Protein AF-A0A5C1AH48-F1 (afdb_monomer)

Foldseek 3Di:
DQDLKDKDALQAPCLVVLLVLQCVLQVCLVDDDPLVPFWDQDDDPPFFGWIKGQSVSRHPPVSQVSVQCSVQVCCCVQAVWHDPDRWMKIWAFAQGKGDWDFQQPFAFKKKKFWSACQVPAQKDWFFKWWFNPDPCVVDCLVVDDDDDVSGTDTHGNHHGMMMMGTRGTTIMTTGIHGGPRRSRTTIITMGYIHQPDKDKDDFDDPVQAVVLVVVLVVVLVVLLVVCLVFKFGKWKWKFKAFLQQATPDIDTSDDPIDTPDPPVVSSVVSVVVSSVSVNRGGTHGGPGIMMIMHMDGRDD

Mean predicted aligned error: 4.6 Å

Radius of gyration: 21.86 Å; Cα contacts (8 Å, |Δi|>4): 625; chains: 1; bounding box: 62×29×62 Å

Sequence (300 aa):
MNHHYVIAENFFDGAEEMRSAFEEHFNTPHKHTPNHQIWNYWYVPGAYTYMRTNPTKLMPQALVERFMQRLNGWAMGALGLTTNLIPWMSLYVNGCGQTLHNDAAAGQMGFVYSITRWDDRPFLGGETILFHPANYWQTERMKQSGAGTNFYDLVPSKFNQLVLFDDRVIHGVQTIQGTMNPLHGRVVIHGHLKAESLALGGPLTAEAAMPVLRQTMEKVAALTHESVAYVNGFMTVRLTIGPDGRVTLVQPLCDRLLALTPDVPRVETYRRSVLNMLGETVFPAADGESQLTLPVVVVG

Solvent-accessible surface area (backbone atoms only — not comparable to full-atom values): 16003 Å² total; per-residue (Å²): 130,97,59,74,50,50,79,39,71,75,63,52,91,60,40,63,60,55,36,48,37,55,42,60,69,59,72,50,78,87,62,88,53,98,65,69,82,58,68,42,81,45,72,41,93,92,44,39,31,37,33,36,31,57,48,67,76,64,35,61,56,71,59,55,50,52,49,51,50,51,51,32,54,48,32,39,73,57,34,38,25,37,61,90,71,85,46,42,27,38,42,32,32,49,73,15,31,29,46,83,43,62,44,59,87,73,36,53,29,33,36,43,33,19,58,10,65,47,92,78,42,74,50,48,63,52,25,39,35,39,41,59,86,64,63,59,94,77,40,77,64,72,80,47,95,76,64,71,70,76,56,26,50,74,43,73,50,39,55,29,24,35,39,35,32,44,14,67,41,45,28,32,26,38,55,20,44,69,38,82,51,70,89,63,23,50,33,35,41,33,47,49,28,30,67,78,50,73,47,75,43,61,63,52,49,67,84,63,42,48,64,55,48,50,59,49,47,52,54,47,46,52,56,42,68,77,35,35,88,41,31,37,41,34,35,15,37,36,36,35,27,39,36,77,10,40,40,76,43,72,42,78,49,30,81,52,71,38,56,73,48,93,63,56,72,55,44,56,49,52,51,51,52,49,51,48,54,58,41,70,40,65,44,66,63,29,96,34,61,23,38,41,31,39,56,49,76,36,78,112

pLDDT: mean 93.14, std 8.01, range [36.84, 98.81]

Nearest PDB structures (foldseek):
  6e0t-assembly1_X  TM=6.393E-01  e=3.369E-06  Schizosaccharomyces pombe 972h-
  6mp9-assembly1_A  TM=5.456E-01  e=4.337E-01  Streptomyces vinaceus
  6alp-assembly1_A  TM=5.092E-01  e=2.837E-01  Streptomyces vinaceus
  6y0n-assembly1_A  TM=5.507E-01  e=8.451E-01  Streptomyces vinaceus
  6aln-assembly1_A-2  TM=4.026E-01  e=7.486E-01  Streptomyces vinaceus

Secondary structure (DSSP, 8-state):
---SEEEESS--TTHHHHHHHHHHHHH-TTS--TTTT--EEEEETTTEEEEEE-GGGTS-HHHHHHHHHHHHHHHHHHHS-B--SPPEEEEE-TT-EEEEE--TTT-SEEEEEE----TT-S-B--PEEEE--S-GGGSGGGGS---GGGTEEEE---TTEEEEEETTS-EEEPPPBS---GGGSEEEEEEEEBTT--EEESSS-HHHHHHHHHHHHHHHHHHHHHHTTTEEEEEEEEEEE-TTSBEEEEEEEEE--EESSS-HHHHHHHHHHHHHHHHT-BPPP-SS-EEEEEEEEE--

Organism: NCBI:txid2598579

Structure (mmCIF, N/CA/C/O backbone):
data_AF-A0A5C1AH48-F1
#
_entry.id   AF-A0A5C1AH48-F1
#
loop_
_atom_site.group_PDB
_atom_site.id
_atom_site.type_symbol
_atom_site.label_atom_id
_atom_site.label_alt_id
_atom_site.label_comp_id
_atom_site.label_asym_id
_atom_site.label_entity_id
_atom_site.label_seq_id
_atom_site.pdbx_PDB_ins_code
_atom_site.Cartn_x
_atom_site.Cartn_y
_atom_site.Cartn_z
_atom_site.occupancy
_atom_site.B_iso_or_equiv
_atom_site.auth_seq_id
_atom_site.auth_comp_id
_atom_site.auth_asym_id
_atom_site.auth_atom_id
_atom_site.pdbx_PDB_model_num
ATOM 1 N N . MET A 1 1 ? 1.166 -10.461 12.601 1.00 36.84 1 MET A N 1
ATOM 2 C CA . MET A 1 1 ? 1.920 -10.470 11.327 1.00 36.84 1 MET A CA 1
ATOM 3 C C . MET A 1 1 ? 3.085 -9.505 11.473 1.00 36.84 1 MET A C 1
ATOM 5 O O . MET A 1 1 ? 2.841 -8.325 11.663 1.00 36.84 1 MET A O 1
ATOM 9 N N . ASN A 1 2 ? 4.326 -10.001 11.458 1.00 46.84 2 ASN A N 1
ATOM 10 C CA . ASN A 1 2 ? 5.540 -9.218 11.759 1.00 46.84 2 ASN A CA 1
ATOM 11 C C . ASN A 1 2 ? 6.077 -8.385 10.579 1.00 46.84 2 ASN A C 1
ATOM 13 O O . ASN A 1 2 ? 7.201 -7.894 10.631 1.00 46.84 2 ASN A O 1
ATOM 17 N N . HIS A 1 3 ? 5.295 -8.219 9.512 1.00 59.09 3 HIS A N 1
ATOM 18 C CA . HIS A 1 3 ? 5.754 -7.552 8.300 1.00 59.09 3 HIS A CA 1
ATOM 19 C C . HIS A 1 3 ? 5.076 -6.183 8.168 1.00 59.09 3 HIS A C 1
ATOM 21 O O . HIS A 1 3 ? 3.852 -6.029 8.216 1.00 59.09 3 HIS A O 1
ATOM 27 N N . HIS A 1 4 ? 5.912 -5.159 8.037 1.00 78.81 4 HIS A N 1
ATOM 28 C CA . HIS A 1 4 ? 5.553 -3.756 7.827 1.00 78.81 4 HIS A CA 1
ATOM 29 C C . HIS A 1 4 ? 5.013 -3.499 6.404 1.00 78.81 4 HIS A C 1
ATOM 31 O O . HIS A 1 4 ? 4.663 -2.374 6.058 1.00 78.81 4 HIS A O 1
ATOM 37 N N . TYR A 1 5 ? 4.881 -4.567 5.613 1.00 91.81 5 TYR A N 1
ATOM 38 C CA . TYR A 1 5 ? 4.287 -4.593 4.288 1.00 91.81 5 TYR A CA 1
ATOM 39 C C . TYR A 1 5 ? 3.464 -5.864 4.055 1.00 91.81 5 TYR A C 1
ATOM 41 O O . TYR A 1 5 ? 3.525 -6.823 4.826 1.00 91.81 5 TYR A O 1
ATOM 49 N N . VAL A 1 6 ? 2.683 -5.844 2.981 1.00 93.88 6 VAL A N 1
ATOM 50 C CA . VAL A 1 6 ? 1.849 -6.932 2.471 1.00 93.88 6 VAL A CA 1
ATOM 51 C C . VAL A 1 6 ? 2.210 -7.155 1.008 1.00 93.88 6 VAL A C 1
ATOM 53 O O . VAL A 1 6 ? 2.438 -6.193 0.276 1.00 93.88 6 VAL A O 1
ATOM 56 N N . ILE A 1 7 ? 2.252 -8.417 0.585 1.00 96.12 7 ILE A N 1
ATOM 57 C CA . ILE A 1 7 ? 2.467 -8.806 -0.809 1.00 96.12 7 ILE A CA 1
ATOM 58 C C . ILE A 1 7 ? 1.247 -9.590 -1.285 1.00 96.12 7 ILE A C 1
ATOM 60 O O . ILE A 1 7 ? 0.811 -10.523 -0.612 1.00 96.12 7 ILE A O 1
ATOM 64 N N . ALA A 1 8 ? 0.731 -9.233 -2.457 1.00 97.12 8 ALA A N 1
ATOM 65 C CA . ALA A 1 8 ? -0.234 -10.029 -3.200 1.00 97.12 8 ALA A CA 1
ATOM 66 C C . ALA A 1 8 ? 0.344 -10.346 -4.584 1.00 97.12 8 ALA A C 1
ATOM 68 O O . ALA A 1 8 ? 0.585 -9.452 -5.394 1.00 97.12 8 ALA A O 1
ATOM 69 N N . GLU A 1 9 ? 0.600 -11.625 -4.837 1.00 97.62 9 GLU A N 1
ATOM 70 C CA . GLU A 1 9 ? 1.042 -12.123 -6.141 1.00 97.62 9 GLU A CA 1
ATOM 71 C C . GLU A 1 9 ? -0.166 -12.385 -7.048 1.00 97.62 9 GLU A C 1
ATOM 73 O O . GLU A 1 9 ? -1.284 -12.571 -6.561 1.00 97.62 9 GLU A O 1
ATOM 78 N N . ASN A 1 10 ? 0.055 -12.409 -8.366 1.00 98.00 10 ASN A N 1
ATOM 79 C CA . ASN A 1 10 ? -0.993 -12.623 -9.371 1.00 98.00 10 ASN A CA 1
ATOM 80 C C . ASN A 1 10 ? -2.217 -11.713 -9.153 1.00 98.00 10 ASN A C 1
ATOM 82 O O . ASN A 1 10 ? -3.368 -12.149 -9.188 1.00 98.00 10 ASN A O 1
ATOM 86 N N . PHE A 1 11 ? -1.950 -10.444 -8.846 1.00 98.69 11 PHE A N 1
ATOM 87 C CA . PHE A 1 11 ? -2.927 -9.552 -8.235 1.00 98.69 11 PHE A CA 1
ATOM 88 C C . PHE A 1 11 ? -4.098 -9.179 -9.159 1.00 98.69 11 PHE A C 1
ATOM 90 O O . PHE A 1 11 ? -5.251 -9.107 -8.707 1.00 98.69 11 PHE A O 1
ATOM 97 N N . PHE A 1 12 ? -3.800 -8.925 -10.434 1.00 98.75 12 PHE A N 1
ATOM 98 C CA . PHE A 1 12 ? -4.737 -8.414 -11.429 1.00 98.75 12 PHE A CA 1
ATOM 99 C C . PHE A 1 12 ? -4.744 -9.301 -12.677 1.00 98.75 12 PHE A C 1
ATOM 101 O O . PHE A 1 12 ? -3.695 -9.695 -13.181 1.00 98.75 12 PHE A O 1
ATOM 108 N N . ASP A 1 13 ? -5.933 -9.621 -13.177 1.00 98.44 13 ASP A N 1
ATOM 109 C CA . ASP A 1 13 ? -6.124 -10.483 -14.347 1.00 98.44 13 ASP A CA 1
ATOM 110 C C . ASP A 1 13 ? -5.709 -9.794 -15.660 1.00 98.44 13 ASP A C 1
ATOM 112 O O . ASP A 1 13 ? -5.187 -10.445 -16.559 1.00 98.44 13 ASP A O 1
ATOM 116 N N . GLY A 1 14 ? -5.841 -8.467 -15.742 1.00 98.50 14 GLY A N 1
ATOM 117 C CA . GLY A 1 14 ? -5.413 -7.647 -16.881 1.00 98.50 14 GLY A CA 1
ATOM 118 C C . GLY A 1 14 ? -3.927 -7.257 -16.891 1.00 98.50 14 GLY A C 1
ATOM 119 O O . GLY A 1 14 ? -3.553 -6.321 -17.597 1.00 98.50 14 GLY A O 1
ATOM 120 N N . ALA A 1 15 ? -3.064 -7.918 -16.110 1.00 98.69 15 ALA A N 1
ATOM 121 C CA . ALA A 1 15 ? -1.635 -7.583 -16.021 1.00 98.69 15 ALA A CA 1
ATOM 122 C C . ALA A 1 15 ? -0.908 -7.661 -17.376 1.00 98.69 15 ALA A C 1
ATOM 124 O O . ALA A 1 15 ? -0.089 -6.801 -17.705 1.00 98.69 15 ALA A O 1
ATOM 125 N N . GLU A 1 16 ? -1.234 -8.675 -18.180 1.00 98.69 16 GLU A N 1
ATOM 126 C CA . GLU A 1 16 ? -0.675 -8.862 -19.524 1.00 98.69 16 GLU A CA 1
ATOM 127 C C . GLU A 1 16 ? -1.168 -7.799 -20.510 1.00 98.69 16 GLU A C 1
ATOM 129 O O . GLU A 1 16 ? -0.387 -7.291 -21.315 1.00 98.69 16 GLU A O 1
ATOM 134 N N . GLU A 1 17 ? -2.437 -7.392 -20.412 1.00 98.62 17 GLU A N 1
ATOM 135 C CA . GLU A 1 17 ? -2.992 -6.294 -21.213 1.00 98.62 17 GLU A CA 1
ATOM 136 C C . GLU A 1 17 ? -2.257 -4.977 -20.900 1.00 98.62 17 GLU A C 1
ATOM 138 O O . GLU A 1 17 ? -1.866 -4.242 -21.808 1.00 98.62 17 GLU A O 1
ATOM 143 N N . MET A 1 18 ? -1.994 -4.706 -19.614 1.00 98.56 18 MET A N 1
ATOM 144 C CA . MET A 1 18 ? -1.243 -3.522 -19.181 1.00 98.56 18 MET A CA 1
ATOM 145 C C . MET A 1 18 ? 0.193 -3.542 -19.697 1.00 98.56 18 MET A C 1
ATOM 147 O O . MET A 1 18 ? 0.707 -2.524 -20.169 1.00 98.56 18 MET A O 1
ATOM 151 N N . ARG A 1 19 ? 0.846 -4.704 -19.619 1.00 98.25 19 ARG A N 1
ATOM 152 C CA . ARG A 1 19 ? 2.200 -4.880 -20.135 1.00 98.25 19 ARG A CA 1
ATOM 153 C C . ARG A 1 19 ? 2.260 -4.693 -21.646 1.00 98.25 19 ARG A C 1
ATOM 155 O O . ARG A 1 19 ? 3.142 -3.986 -22.119 1.00 98.25 19 ARG A O 1
ATOM 162 N N . SER A 1 20 ? 1.303 -5.256 -22.374 1.00 98.00 20 SER A N 1
ATOM 163 C CA . SER A 1 20 ? 1.219 -5.142 -23.831 1.00 98.00 20 SER A CA 1
ATOM 164 C C . SER A 1 20 ? 1.037 -3.688 -24.273 1.00 98.00 20 SER A C 1
ATOM 166 O O . SER A 1 20 ? 1.752 -3.232 -25.159 1.00 98.00 20 SER A O 1
ATOM 168 N N . ALA A 1 21 ? 0.166 -2.922 -23.603 1.00 96.56 21 ALA A N 1
ATOM 169 C CA . ALA A 1 21 ? -0.010 -1.493 -23.881 1.00 96.56 21 ALA A CA 1
ATOM 170 C C . ALA A 1 21 ? 1.278 -0.682 -23.636 1.00 96.56 21 ALA A C 1
ATOM 172 O O . ALA A 1 21 ? 1.611 0.229 -24.396 1.00 96.56 21 ALA A O 1
ATOM 173 N N . PHE A 1 22 ? 2.038 -1.030 -22.590 1.00 96.69 22 PHE A N 1
ATOM 174 C CA . PHE A 1 22 ? 3.355 -0.440 -22.348 1.00 96.69 22 PHE A CA 1
ATOM 175 C C . PHE A 1 22 ? 4.359 -0.789 -23.455 1.00 96.69 22 PHE A C 1
ATOM 177 O O . PHE A 1 22 ? 5.075 0.091 -23.933 1.00 96.69 22 PHE A O 1
ATOM 184 N N . GLU A 1 23 ? 4.421 -2.053 -23.871 1.00 96.50 23 GLU A N 1
ATOM 185 C CA . GLU A 1 23 ? 5.352 -2.507 -24.906 1.00 96.50 23 GLU A CA 1
ATOM 186 C C . GLU A 1 23 ? 5.030 -1.891 -26.268 1.00 96.50 23 GLU A C 1
ATOM 188 O O . GLU A 1 23 ? 5.941 -1.400 -26.932 1.00 96.50 23 GLU A O 1
ATOM 193 N N . GLU A 1 24 ? 3.754 -1.824 -26.654 1.00 94.06 24 GLU A N 1
ATOM 194 C CA . GLU A 1 24 ? 3.302 -1.211 -27.908 1.00 94.06 24 GLU A CA 1
ATOM 195 C C . GLU A 1 24 ? 3.798 0.234 -28.051 1.00 94.06 24 GLU A C 1
ATOM 197 O O . GLU A 1 24 ? 4.291 0.622 -29.113 1.00 94.06 24 GLU A O 1
ATOM 202 N N . HIS A 1 25 ? 3.757 1.011 -26.965 1.00 92.75 25 HIS A N 1
ATOM 203 C CA . HIS A 1 25 ? 4.237 2.391 -26.954 1.00 92.75 25 HIS A CA 1
ATOM 204 C C . HIS A 1 25 ? 5.734 2.517 -27.277 1.00 92.75 25 HIS A C 1
ATOM 206 O O . HIS A 1 25 ? 6.141 3.475 -27.933 1.00 92.75 25 HIS A O 1
ATOM 212 N N . PHE A 1 26 ? 6.554 1.556 -26.844 1.00 92.50 26 PHE A N 1
ATOM 213 C CA . PHE A 1 26 ? 8.007 1.583 -27.030 1.00 92.50 26 PHE A CA 1
ATOM 214 C C . PHE A 1 26 ? 8.510 0.709 -28.190 1.00 92.50 26 PHE A C 1
ATOM 216 O O . PHE A 1 26 ? 9.686 0.801 -28.537 1.00 92.50 26 PHE A O 1
ATOM 223 N N . ASN A 1 27 ? 7.656 -0.107 -28.820 1.00 90.56 27 ASN A N 1
ATOM 224 C CA . ASN A 1 27 ? 8.066 -1.069 -29.851 1.00 90.56 27 ASN A CA 1
ATOM 225 C C . ASN A 1 27 ? 8.490 -0.402 -31.176 1.00 90.56 27 ASN A C 1
ATOM 227 O O . ASN A 1 27 ? 9.276 -0.953 -31.943 1.00 90.56 27 ASN A O 1
ATOM 231 N N . THR A 1 28 ? 8.001 0.811 -31.454 1.00 86.25 28 THR A N 1
ATOM 232 C CA . THR A 1 28 ? 8.362 1.576 -32.660 1.00 86.25 28 THR A CA 1
ATOM 233 C C . THR A 1 28 ? 8.892 2.969 -32.304 1.00 86.25 28 THR A C 1
ATOM 235 O O . THR A 1 28 ? 8.234 3.965 -32.609 1.00 86.25 28 THR A O 1
ATOM 238 N N . PRO A 1 29 ? 10.086 3.082 -31.690 1.00 84.19 29 PRO A N 1
ATOM 239 C CA . PRO A 1 29 ? 10.569 4.339 -31.105 1.00 84.19 29 PRO A CA 1
ATOM 240 C C . PRO A 1 29 ? 10.864 5.442 -32.138 1.00 84.19 29 PRO A C 1
ATOM 242 O O . PRO A 1 29 ? 10.983 6.608 -31.786 1.00 84.19 29 PRO A O 1
ATOM 245 N N . HIS A 1 30 ? 10.973 5.103 -33.425 1.00 85.19 30 HIS A N 1
ATOM 246 C CA . HIS A 1 30 ? 11.163 6.070 -34.513 1.00 85.19 30 HIS A CA 1
ATOM 247 C C . HIS A 1 30 ? 9.839 6.635 -35.061 1.00 85.19 30 HIS A C 1
ATOM 249 O O . HIS A 1 30 ? 9.849 7.584 -35.845 1.00 85.19 30 HIS A O 1
ATOM 255 N N . LYS A 1 31 ? 8.688 6.054 -34.692 1.00 83.12 31 LYS A N 1
ATOM 256 C CA . LYS A 1 31 ? 7.376 6.455 -35.204 1.00 83.12 31 LYS A CA 1
ATOM 257 C C . LYS A 1 31 ? 6.759 7.507 -34.289 1.00 83.12 31 LYS A C 1
ATOM 259 O O . LYS A 1 31 ? 6.354 7.220 -33.168 1.00 83.12 31 LYS A O 1
ATOM 264 N N . HIS A 1 32 ? 6.632 8.732 -34.787 1.00 79.75 32 HIS A N 1
ATOM 265 C CA . HIS A 1 32 ? 5.943 9.789 -34.054 1.00 79.75 32 HIS A CA 1
ATOM 266 C C . HIS A 1 32 ? 4.426 9.582 -34.060 1.00 79.75 32 HIS A C 1
ATOM 268 O O . HIS A 1 32 ? 3.800 9.453 -35.111 1.00 79.75 32 HIS A O 1
ATOM 274 N N . THR A 1 33 ? 3.836 9.591 -32.868 1.00 82.31 33 THR A N 1
ATOM 275 C CA . THR A 1 33 ? 2.388 9.623 -32.640 1.00 82.31 33 THR A CA 1
ATOM 276 C C . THR A 1 33 ? 2.056 10.785 -31.696 1.00 82.31 33 THR A C 1
ATOM 278 O O . THR A 1 33 ? 2.949 11.247 -30.977 1.00 82.31 33 THR A O 1
ATOM 281 N N . PRO A 1 34 ? 0.796 11.259 -31.637 1.00 83.31 34 PRO A N 1
ATOM 282 C CA . PRO A 1 34 ? 0.396 12.303 -30.686 1.00 83.31 34 PRO A CA 1
ATOM 283 C C . PRO A 1 34 ? 0.716 11.965 -29.220 1.00 83.31 34 PRO A C 1
ATOM 285 O O . PRO A 1 34 ? 0.953 12.86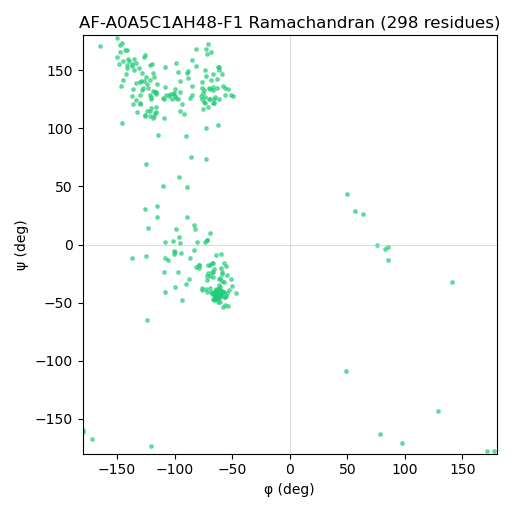2 -28.418 1.00 83.31 34 PRO A O 1
ATOM 288 N N . ASN A 1 35 ? 0.790 10.673 -28.883 1.00 83.19 35 ASN A N 1
ATOM 289 C CA . ASN A 1 35 ? 1.057 10.194 -27.529 1.00 83.19 35 ASN A CA 1
ATOM 290 C C . ASN A 1 35 ? 2.534 9.863 -27.278 1.00 83.19 35 ASN A C 1
ATOM 292 O O . ASN A 1 35 ? 2.856 9.352 -26.216 1.00 83.19 35 ASN A O 1
ATOM 296 N N . HIS A 1 36 ? 3.451 10.149 -28.206 1.00 83.69 36 HIS A N 1
ATOM 297 C CA . HIS A 1 36 ? 4.866 9.785 -28.056 1.00 83.69 36 HIS A CA 1
ATOM 298 C C . HIS A 1 36 ? 5.570 10.552 -26.910 1.00 83.69 36 HIS A C 1
ATOM 300 O O . HIS A 1 36 ? 6.545 10.073 -26.344 1.00 83.69 36 HIS A O 1
ATOM 306 N N . GLN A 1 37 ? 5.065 11.728 -26.518 1.00 88.44 37 GLN A N 1
ATOM 307 C CA . GLN A 1 37 ? 5.681 12.619 -25.519 1.00 88.44 37 GLN A CA 1
ATOM 308 C C . GLN A 1 37 ? 4.881 12.686 -24.206 1.00 88.44 37 GLN A C 1
ATOM 310 O O . GLN A 1 37 ? 4.553 13.760 -23.707 1.00 88.44 37 GLN A O 1
ATOM 315 N N . ILE A 1 38 ? 4.529 11.530 -23.643 1.00 93.44 38 ILE A N 1
ATOM 316 C CA . ILE A 1 38 ? 3.689 11.450 -22.430 1.00 93.44 38 ILE A CA 1
ATOM 317 C C . ILE A 1 38 ? 4.472 11.199 -21.137 1.00 93.44 38 ILE A C 1
ATOM 319 O O . ILE A 1 38 ? 3.875 11.236 -20.059 1.00 93.44 38 ILE A O 1
ATOM 323 N N . TRP A 1 39 ? 5.781 10.959 -21.219 1.00 95.69 39 TRP A N 1
ATOM 324 C CA . TRP A 1 39 ? 6.639 10.690 -20.067 1.00 95.69 39 TRP A CA 1
ATOM 325 C C . TRP A 1 39 ? 7.333 11.959 -19.576 1.00 95.69 39 TRP A C 1
ATOM 327 O O . TRP A 1 39 ? 7.944 12.696 -20.344 1.00 95.69 39 TRP A O 1
ATOM 337 N N . ASN A 1 40 ? 7.258 12.196 -18.271 1.00 95.69 40 ASN A N 1
ATOM 338 C CA . ASN A 1 40 ? 7.988 13.248 -17.582 1.00 95.69 40 ASN A CA 1
ATOM 339 C C . ASN A 1 40 ? 9.258 12.649 -16.966 1.00 95.69 40 ASN A C 1
ATOM 341 O O . ASN A 1 40 ? 9.166 11.683 -16.207 1.00 95.69 40 ASN A O 1
ATOM 345 N N . TYR A 1 41 ? 10.424 13.219 -17.276 1.00 96.75 41 TYR A N 1
ATOM 346 C CA . TYR A 1 41 ? 11.659 12.894 -16.569 1.00 96.75 41 TYR A CA 1
ATOM 347 C C . TYR A 1 41 ? 11.626 13.523 -15.173 1.00 96.75 41 TYR A C 1
ATOM 349 O O . TYR A 1 41 ? 11.852 14.722 -14.999 1.00 96.75 41 TYR A O 1
ATOM 357 N N . TRP A 1 42 ? 11.312 12.699 -14.178 1.00 96.44 42 TRP A N 1
ATOM 358 C CA . TRP A 1 42 ? 11.191 13.107 -12.793 1.00 96.44 42 TRP A CA 1
ATOM 359 C C . TRP A 1 42 ? 12.537 12.972 -12.093 1.00 96.44 42 TRP A C 1
ATOM 361 O O . TRP A 1 42 ? 12.913 11.908 -11.594 1.00 96.44 42 TRP A O 1
ATOM 371 N N . TYR A 1 43 ? 13.267 14.082 -12.085 1.00 96.75 43 TYR A N 1
ATOM 372 C CA . TYR A 1 43 ? 14.553 14.204 -11.424 1.00 96.75 43 TYR A CA 1
ATOM 373 C C . TYR A 1 43 ? 14.471 15.230 -10.303 1.00 96.75 43 TYR A C 1
ATOM 375 O O . TYR A 1 43 ? 14.294 16.425 -10.542 1.00 96.75 43 TYR A O 1
ATOM 383 N N . VAL A 1 44 ? 14.617 14.747 -9.074 1.00 95.94 44 VAL A N 1
ATOM 384 C CA . VAL A 1 44 ? 14.756 15.581 -7.883 1.00 95.94 44 VAL A CA 1
ATOM 385 C C . VAL A 1 44 ? 16.124 15.257 -7.287 1.00 95.94 44 VAL A C 1
ATOM 387 O O . VAL A 1 44 ? 16.298 14.142 -6.783 1.00 95.94 44 VAL A O 1
ATOM 390 N N . PRO A 1 45 ? 17.104 16.177 -7.373 1.00 94.44 45 PRO A N 1
ATOM 391 C CA . PRO A 1 45 ? 18.457 15.942 -6.881 1.00 94.44 45 PRO A CA 1
ATOM 392 C C . PRO A 1 45 ? 18.465 15.397 -5.450 1.00 94.44 45 PRO A C 1
ATOM 394 O O . PRO A 1 45 ? 17.839 15.967 -4.560 1.00 94.44 45 PRO A O 1
ATOM 397 N N . GLY A 1 46 ? 19.162 14.280 -5.237 1.00 91.31 46 GLY A N 1
ATOM 398 C CA . GLY A 1 46 ? 19.261 13.630 -3.926 1.00 91.31 46 GLY A CA 1
ATOM 399 C C . GLY A 1 46 ? 18.023 12.844 -3.475 1.00 91.31 46 GLY A C 1
ATOM 400 O O . GLY A 1 46 ? 18.081 12.241 -2.407 1.00 91.31 46 GLY A O 1
ATOM 401 N N . ALA A 1 47 ? 16.947 12.803 -4.269 1.00 93.19 47 ALA A N 1
ATOM 402 C CA . ALA A 1 47 ? 15.701 12.109 -3.932 1.00 93.19 47 ALA A CA 1
ATOM 403 C C . ALA A 1 47 ? 15.287 11.080 -4.996 1.00 93.19 47 ALA A C 1
ATOM 405 O O . ALA A 1 47 ? 15.274 9.875 -4.749 1.00 93.19 47 ALA A O 1
ATOM 406 N N . TYR A 1 48 ? 14.973 11.542 -6.206 1.00 94.81 48 TYR A N 1
ATOM 407 C CA . TYR A 1 48 ? 14.258 10.742 -7.201 1.00 94.81 48 TYR A CA 1
ATOM 408 C C . TYR A 1 48 ? 14.913 10.834 -8.571 1.00 94.81 48 TYR A C 1
ATOM 410 O O . TYR A 1 48 ? 15.309 11.913 -9.012 1.00 94.81 48 TYR A O 1
ATOM 418 N N . THR A 1 49 ? 14.992 9.714 -9.282 1.00 98.12 49 THR A N 1
ATOM 419 C CA . THR A 1 49 ? 15.354 9.698 -10.702 1.00 98.12 49 THR A CA 1
ATOM 420 C C . THR A 1 49 ? 14.589 8.585 -11.397 1.00 98.12 49 THR A C 1
ATOM 422 O O . THR A 1 49 ? 14.914 7.415 -11.217 1.00 98.12 49 THR A O 1
ATOM 425 N N . TYR A 1 50 ? 13.557 8.933 -12.162 1.00 97.94 50 TYR A N 1
ATOM 426 C CA . TYR A 1 50 ? 12.784 7.996 -12.986 1.00 97.94 50 TYR A CA 1
ATOM 427 C C . TYR A 1 50 ? 11.930 8.749 -14.013 1.00 97.94 50 TYR A C 1
ATOM 429 O O . TYR A 1 50 ? 11.816 9.971 -13.975 1.00 97.94 50 TYR A O 1
ATOM 437 N N . MET A 1 51 ? 11.315 8.028 -14.945 1.00 98.06 51 MET A N 1
ATOM 438 C CA . MET A 1 51 ? 10.293 8.580 -15.835 1.00 98.06 51 MET A CA 1
ATOM 439 C C . MET A 1 51 ? 8.912 8.294 -15.261 1.00 98.06 51 MET A C 1
ATOM 441 O O . MET A 1 51 ? 8.683 7.190 -14.775 1.00 98.06 51 MET A O 1
ATOM 445 N N . ARG A 1 52 ? 7.976 9.242 -15.346 1.00 96.81 52 ARG A N 1
ATOM 446 C CA . ARG A 1 52 ? 6.596 9.035 -14.884 1.00 96.81 52 ARG A CA 1
ATOM 447 C C . ARG A 1 52 ? 5.542 9.542 -15.852 1.00 96.81 52 ARG A C 1
ATOM 449 O O . ARG A 1 52 ? 5.754 10.533 -16.549 1.00 96.81 52 ARG A O 1
ATOM 456 N N . THR A 1 53 ? 4.383 8.900 -15.852 1.00 97.50 53 THR A N 1
ATOM 457 C CA . THR A 1 53 ? 3.209 9.325 -16.617 1.00 97.50 53 THR A CA 1
ATOM 458 C C . THR A 1 53 ? 1.911 8.967 -15.895 1.00 97.50 53 THR A C 1
ATOM 460 O O . THR A 1 53 ? 1.905 8.185 -14.944 1.00 97.50 53 THR A O 1
ATOM 463 N N . ASN A 1 54 ? 0.801 9.551 -16.342 1.00 96.44 54 ASN A N 1
ATOM 464 C CA . ASN A 1 54 ? -0.522 9.087 -15.940 1.00 96.44 54 ASN A CA 1
ATOM 465 C C . ASN A 1 54 ? -0.825 7.796 -16.734 1.00 96.44 54 ASN A C 1
ATOM 467 O O . ASN A 1 54 ? -0.778 7.858 -17.966 1.00 96.44 54 ASN A O 1
ATOM 471 N N . PRO A 1 55 ? -1.159 6.665 -16.079 1.00 96.62 55 PRO A N 1
ATOM 472 C CA . PRO A 1 55 ? -1.439 5.396 -16.755 1.00 96.62 55 PRO A CA 1
ATOM 473 C C . PRO A 1 55 ? -2.452 5.518 -17.901 1.00 96.62 55 PRO A C 1
ATOM 475 O O . PRO A 1 55 ? -2.283 4.883 -18.934 1.00 96.62 55 PRO A O 1
ATOM 478 N N . THR A 1 56 ? -3.459 6.389 -17.771 1.00 95.94 56 THR A N 1
ATOM 479 C CA . THR A 1 56 ? -4.510 6.597 -18.791 1.00 95.94 56 THR A CA 1
ATOM 480 C C . THR A 1 56 ? -4.011 7.234 -20.092 1.00 95.94 56 THR A C 1
ATOM 482 O O . THR A 1 56 ? -4.702 7.179 -21.103 1.00 95.94 56 THR A O 1
ATOM 485 N N . LYS A 1 57 ? -2.811 7.830 -20.101 1.00 94.69 57 LYS A N 1
ATOM 486 C CA . LYS A 1 57 ? -2.179 8.331 -21.334 1.00 94.69 57 LYS A CA 1
ATOM 487 C C . LYS A 1 57 ? -1.537 7.217 -22.161 1.00 94.69 57 LYS A C 1
ATOM 489 O O . LYS A 1 57 ? -1.264 7.424 -23.340 1.00 94.69 57 LYS A O 1
ATOM 494 N N . LEU A 1 58 ? -1.255 6.079 -21.528 1.00 93.56 58 LEU A N 1
ATOM 495 C CA . LEU A 1 58 ? -0.560 4.937 -22.116 1.00 93.56 58 LEU A CA 1
ATOM 496 C C . LEU A 1 58 ? -1.506 3.753 -22.347 1.00 93.56 58 LEU A C 1
ATOM 498 O O . LEU A 1 58 ? -1.416 3.077 -23.363 1.00 93.56 58 LEU A O 1
ATOM 502 N N . MET A 1 59 ? -2.402 3.502 -21.395 1.00 95.00 59 MET A N 1
ATOM 503 C CA . MET A 1 59 ? -3.291 2.346 -21.361 1.00 95.00 59 MET A CA 1
ATOM 504 C C . MET A 1 59 ? -4.736 2.755 -21.656 1.00 95.00 59 MET A C 1
ATOM 506 O O . MET A 1 59 ? -5.136 3.871 -21.309 1.00 95.00 59 MET A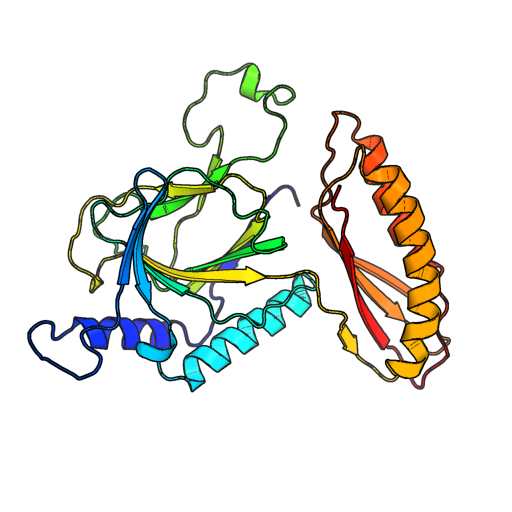 O 1
ATOM 510 N N . PRO A 1 60 ? -5.562 1.844 -22.206 1.00 95.81 60 PRO A N 1
ATOM 511 C CA . PRO A 1 60 ? -6.996 2.072 -22.325 1.00 95.81 60 PRO A CA 1
ATOM 512 C C . PRO A 1 60 ? -7.615 2.442 -20.973 1.00 95.81 60 PRO A C 1
ATOM 514 O O . PRO A 1 60 ? -7.373 1.774 -19.966 1.00 95.81 60 PRO A O 1
ATOM 517 N N . GLN A 1 61 ? -8.455 3.477 -20.948 1.00 96.50 61 GLN A N 1
ATOM 518 C CA . GLN A 1 61 ? -9.078 3.962 -19.712 1.00 96.50 61 GLN A CA 1
ATOM 519 C C . GLN A 1 61 ? -9.836 2.853 -18.964 1.00 96.50 61 GLN A C 1
ATOM 521 O O . GLN A 1 61 ? -9.642 2.691 -17.762 1.00 96.50 61 GLN A O 1
ATOM 526 N N . ALA A 1 62 ? -10.608 2.030 -19.680 1.00 97.69 62 ALA A N 1
ATOM 527 C CA . ALA A 1 62 ? -11.345 0.908 -19.095 1.00 97.69 62 ALA A CA 1
ATOM 528 C C . ALA A 1 62 ? -10.431 -0.117 -18.390 1.00 97.69 62 ALA A C 1
ATOM 530 O O . ALA A 1 62 ? -10.825 -0.725 -17.396 1.00 97.69 62 ALA A O 1
ATOM 531 N N . LEU A 1 63 ? -9.195 -0.298 -18.871 1.00 98.19 63 LEU A N 1
ATOM 532 C CA . LEU A 1 63 ? -8.219 -1.189 -18.242 1.00 98.19 63 LEU A CA 1
ATOM 533 C C . LEU A 1 63 ? -7.695 -0.601 -16.924 1.00 98.19 63 LEU A C 1
ATOM 535 O O . LEU A 1 63 ? -7.582 -1.316 -15.928 1.00 98.19 63 LEU A O 1
ATOM 539 N N . VAL A 1 64 ? -7.429 0.708 -16.898 1.00 97.88 64 VAL A N 1
ATOM 540 C CA . VAL A 1 64 ? -7.037 1.422 -15.672 1.00 97.88 64 VAL A CA 1
ATOM 541 C C . VAL A 1 64 ? -8.178 1.403 -14.651 1.00 97.88 64 VAL A C 1
ATOM 543 O O . VAL A 1 64 ? -7.941 1.134 -13.477 1.00 97.88 64 VAL A O 1
ATOM 546 N N . GLU A 1 65 ? -9.420 1.616 -15.083 1.00 97.62 65 GLU A N 1
ATOM 547 C CA . GLU A 1 65 ? -10.605 1.554 -14.219 1.00 97.62 65 GLU A CA 1
ATOM 548 C C . GLU A 1 65 ? -10.807 0.158 -13.614 1.00 97.62 65 GLU A C 1
ATOM 550 O O . GLU A 1 65 ? -11.000 0.052 -12.402 1.00 97.62 65 GLU A O 1
ATOM 555 N N . ARG A 1 66 ? -10.678 -0.916 -14.409 1.00 98.12 66 ARG A N 1
ATOM 556 C CA . ARG A 1 66 ? -10.698 -2.306 -13.910 1.00 98.12 66 ARG A CA 1
ATOM 557 C C . ARG A 1 66 ? -9.628 -2.547 -12.846 1.00 98.12 66 ARG A C 1
ATOM 559 O O . ARG A 1 66 ? -9.918 -3.141 -11.806 1.00 98.12 66 ARG A O 1
ATOM 566 N N . PHE A 1 67 ? -8.405 -2.068 -13.075 1.00 98.31 67 PHE A N 1
ATOM 567 C CA . PHE A 1 67 ? -7.331 -2.174 -12.088 1.00 98.31 67 PHE A CA 1
ATOM 568 C C . PHE A 1 67 ? -7.661 -1.416 -10.800 1.00 98.31 67 PHE A C 1
ATOM 570 O O . PHE A 1 67 ? -7.515 -1.973 -9.713 1.00 98.31 67 PHE A O 1
ATOM 577 N N . MET A 1 68 ? -8.164 -0.183 -10.900 1.00 98.06 68 MET A N 1
ATOM 578 C CA . MET A 1 68 ? -8.546 0.611 -9.728 1.00 98.06 68 MET A CA 1
ATOM 579 C C . MET A 1 68 ? -9.707 -0.023 -8.954 1.00 98.06 68 MET A C 1
ATOM 581 O O . MET A 1 68 ? -9.685 -0.032 -7.724 1.00 98.06 68 MET A O 1
ATOM 585 N N . GLN A 1 69 ? -10.692 -0.608 -9.641 1.00 97.44 69 GLN A N 1
ATOM 586 C CA . GLN A 1 69 ? -11.770 -1.377 -9.012 1.00 97.44 69 GLN A CA 1
ATOM 587 C C . GLN A 1 69 ? -11.224 -2.600 -8.267 1.00 97.44 69 GLN A C 1
ATOM 589 O O . GLN A 1 69 ? -11.592 -2.829 -7.114 1.00 97.44 69 GLN A O 1
ATOM 594 N N . ARG A 1 70 ? -10.303 -3.354 -8.883 1.00 97.94 70 ARG A N 1
ATOM 595 C CA . ARG A 1 70 ? -9.637 -4.494 -8.240 1.00 97.94 70 ARG A CA 1
ATOM 596 C C . ARG A 1 70 ? -8.833 -4.062 -7.011 1.00 97.94 70 ARG A C 1
ATOM 598 O O . ARG A 1 70 ? -8.964 -4.699 -5.965 1.00 97.94 70 ARG A O 1
ATOM 605 N N . LEU A 1 71 ? -8.046 -2.988 -7.124 1.00 97.81 71 LEU A N 1
ATOM 606 C CA . LEU A 1 71 ? -7.265 -2.404 -6.031 1.00 97.81 71 LEU A CA 1
ATOM 607 C C . LEU A 1 71 ? -8.155 -1.995 -4.862 1.00 97.81 71 LEU A C 1
ATOM 609 O O . LEU A 1 71 ? -7.937 -2.465 -3.750 1.00 97.81 71 LEU A O 1
ATOM 613 N N . ASN A 1 72 ? -9.182 -1.186 -5.116 1.00 96.06 72 ASN A N 1
ATOM 614 C CA . ASN A 1 72 ? -10.085 -0.708 -4.074 1.00 96.06 72 ASN A CA 1
ATOM 615 C C . ASN A 1 72 ? -10.915 -1.832 -3.454 1.00 96.06 72 ASN A C 1
ATOM 617 O O . ASN A 1 72 ? -11.054 -1.877 -2.235 1.00 96.06 72 ASN A O 1
ATOM 621 N N . GLY A 1 73 ? -11.428 -2.765 -4.258 1.00 95.00 73 GLY A N 1
ATOM 622 C CA . GLY A 1 73 ? -12.189 -3.906 -3.751 1.00 95.00 73 GLY A CA 1
ATOM 623 C C . GLY A 1 73 ? -11.343 -4.808 -2.851 1.00 95.00 73 GLY A C 1
ATOM 624 O O . GLY A 1 73 ? -11.770 -5.172 -1.755 1.00 95.00 73 GLY A O 1
ATOM 625 N N . TRP A 1 74 ? -10.114 -5.124 -3.274 1.00 96.06 74 TRP A N 1
ATOM 626 C CA . TRP A 1 74 ? -9.191 -5.914 -2.461 1.00 96.06 74 TRP A CA 1
ATOM 627 C C . TRP A 1 74 ? -8.750 -5.160 -1.202 1.00 96.06 74 TRP A C 1
ATOM 629 O O . TRP A 1 74 ? -8.817 -5.722 -0.111 1.00 96.06 74 TRP A O 1
ATOM 639 N N . ALA A 1 75 ? -8.351 -3.892 -1.326 1.00 95.44 75 ALA A N 1
ATOM 640 C CA . ALA A 1 75 ? -7.880 -3.086 -0.203 1.00 95.44 75 ALA A CA 1
ATOM 641 C C . ALA A 1 75 ? -8.983 -2.836 0.835 1.00 95.44 75 ALA A C 1
ATOM 643 O O . ALA A 1 75 ? -8.726 -2.953 2.032 1.00 95.44 75 ALA A O 1
ATOM 644 N N . MET A 1 76 ? -10.224 -2.587 0.410 1.00 94.31 76 MET A N 1
ATOM 645 C CA . MET A 1 76 ? -11.361 -2.466 1.324 1.00 94.31 76 MET A CA 1
ATOM 646 C C . MET A 1 76 ? -11.632 -3.798 2.033 1.00 94.31 76 MET A C 1
ATOM 648 O O . MET A 1 76 ? -11.813 -3.841 3.250 1.00 94.31 76 MET A O 1
ATOM 652 N N . GLY A 1 77 ? -11.613 -4.905 1.284 1.00 92.69 77 GLY A N 1
ATOM 653 C CA . GLY A 1 77 ? -11.841 -6.247 1.815 1.00 92.69 77 GLY A CA 1
ATOM 654 C C . GLY A 1 77 ? -10.796 -6.677 2.846 1.00 92.69 77 GLY A C 1
ATOM 655 O O . GLY A 1 77 ? -11.176 -7.125 3.928 1.00 92.69 77 GLY A O 1
ATOM 656 N N . ALA A 1 78 ? -9.513 -6.516 2.509 1.00 93.19 78 ALA A N 1
ATOM 657 C CA . ALA A 1 78 ? -8.372 -7.020 3.270 1.00 93.19 78 ALA A CA 1
ATOM 658 C C . ALA A 1 78 ? -7.840 -6.038 4.322 1.00 93.19 78 ALA A C 1
ATOM 660 O O . ALA A 1 78 ? -7.366 -6.473 5.365 1.00 93.19 78 ALA A O 1
ATOM 661 N N . LEU A 1 79 ? -7.898 -4.731 4.051 1.00 93.88 79 LEU A N 1
ATOM 662 C CA . LEU A 1 79 ? -7.258 -3.694 4.865 1.00 93.88 79 LEU A CA 1
ATOM 663 C C . LEU A 1 79 ? -8.229 -2.610 5.337 1.00 93.88 79 LEU A C 1
ATOM 665 O O . LEU A 1 79 ? -7.830 -1.786 6.149 1.00 93.88 79 LEU A O 1
ATOM 669 N N . GLY A 1 80 ? -9.470 -2.557 4.847 1.00 94.25 80 GLY A N 1
ATOM 670 C CA . GLY A 1 80 ? -10.389 -1.452 5.139 1.00 94.25 80 GLY A CA 1
ATOM 671 C C . GLY A 1 80 ? -9.910 -0.093 4.615 1.00 94.25 80 GLY A C 1
ATOM 672 O O . GLY A 1 80 ? -10.254 0.934 5.193 1.00 94.25 80 GLY A O 1
ATOM 673 N N . LEU A 1 81 ? -9.084 -0.081 3.564 1.00 94.50 81 LEU A N 1
ATOM 674 C CA . LEU A 1 81 ? -8.517 1.129 2.961 1.00 94.50 81 LEU A CA 1
ATOM 675 C C . LEU A 1 81 ? -8.948 1.258 1.500 1.00 94.50 81 LEU A C 1
ATOM 677 O O . LEU A 1 81 ? -9.220 0.258 0.837 1.00 94.50 81 LEU A O 1
ATOM 681 N N . THR A 1 82 ? -8.955 2.480 0.975 1.00 94.44 82 THR A N 1
ATOM 682 C CA . THR A 1 82 ? -9.261 2.768 -0.438 1.00 94.44 82 THR A CA 1
ATOM 683 C C . THR A 1 82 ? -8.445 3.945 -0.949 1.00 94.44 82 THR A C 1
ATOM 685 O O . THR A 1 82 ? -7.744 4.622 -0.199 1.00 94.44 82 THR A O 1
ATOM 688 N N . THR A 1 83 ? -8.534 4.207 -2.247 1.00 93.31 83 THR A N 1
ATOM 689 C CA . THR A 1 83 ? -8.023 5.420 -2.867 1.00 93.31 83 THR A CA 1
ATOM 690 C C . THR A 1 83 ? -8.924 5.874 -4.007 1.00 93.31 83 THR A C 1
ATOM 692 O O . THR A 1 83 ? -9.423 5.067 -4.793 1.00 93.31 83 THR A O 1
ATOM 695 N N . ASN A 1 84 ? -9.094 7.189 -4.114 1.00 89.25 84 ASN A N 1
ATOM 696 C CA . ASN A 1 84 ? -9.761 7.842 -5.243 1.00 89.25 84 ASN A CA 1
ATOM 697 C C . ASN A 1 84 ? -8.758 8.595 -6.129 1.00 89.25 84 ASN A C 1
ATOM 699 O O . ASN A 1 84 ? -9.148 9.260 -7.087 1.00 89.25 84 ASN A O 1
ATOM 703 N N . LEU A 1 85 ? -7.465 8.529 -5.795 1.00 89.19 85 LEU A N 1
ATOM 704 C CA . LEU A 1 85 ? -6.413 9.189 -6.553 1.00 89.19 85 LEU A CA 1
ATOM 705 C C . LEU A 1 85 ? -5.980 8.299 -7.715 1.00 89.19 85 LEU A C 1
ATOM 707 O O . LEU A 1 85 ? -5.781 7.094 -7.558 1.00 89.19 85 LEU A O 1
ATOM 711 N N . ILE A 1 86 ? -5.799 8.914 -8.883 1.00 88.69 86 ILE A N 1
ATOM 712 C CA . ILE A 1 86 ? -5.203 8.233 -10.031 1.00 88.69 86 ILE A CA 1
ATOM 713 C C . ILE A 1 86 ? -3.718 7.999 -9.713 1.00 88.69 86 ILE A C 1
ATOM 715 O O . ILE A 1 86 ? -3.017 8.968 -9.403 1.00 88.69 86 ILE A O 1
ATOM 719 N N . PRO A 1 87 ? -3.223 6.752 -9.781 1.00 96.31 87 PRO A N 1
ATOM 720 C CA . PRO A 1 87 ? -1.832 6.459 -9.477 1.00 96.31 87 PRO A CA 1
ATOM 721 C C . PRO 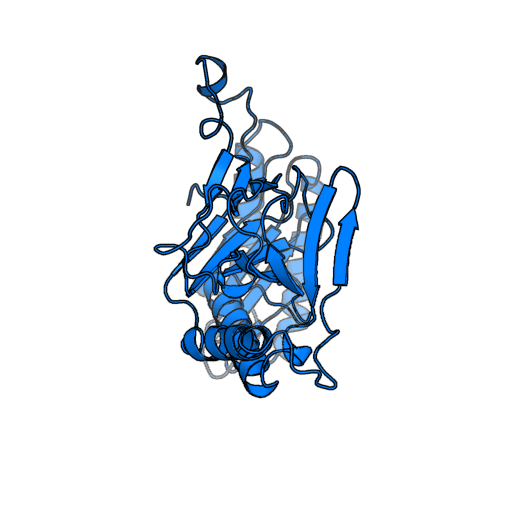A 1 87 ? -0.887 6.966 -10.564 1.00 96.31 87 PRO A C 1
ATOM 723 O O . PRO A 1 87 ? -1.284 7.236 -11.700 1.00 96.31 87 PRO A O 1
ATOM 726 N N . TRP A 1 88 ? 0.395 7.034 -10.224 1.00 97.62 88 TRP A N 1
ATOM 727 C CA . TRP A 1 88 ? 1.457 7.273 -11.191 1.00 97.62 88 TRP A CA 1
ATOM 728 C C . TRP A 1 88 ? 1.945 5.958 -11.779 1.00 97.62 88 TRP A C 1
ATOM 730 O O . TRP A 1 88 ? 2.072 4.960 -11.075 1.00 97.62 88 TRP A O 1
ATOM 740 N N . MET A 1 89 ? 2.271 5.974 -13.066 1.00 98.19 89 MET A N 1
ATOM 741 C CA . MET A 1 89 ? 3.065 4.926 -13.689 1.00 98.19 89 MET A CA 1
ATOM 742 C C . MET A 1 89 ? 4.505 5.403 -13.810 1.00 98.19 89 MET A C 1
ATOM 744 O O . MET A 1 89 ? 4.742 6.476 -14.365 1.00 98.19 89 MET A O 1
ATOM 748 N N . SER A 1 90 ? 5.449 4.603 -13.327 1.00 98.44 90 SER A N 1
ATOM 749 C CA . SER A 1 90 ? 6.869 4.938 -13.290 1.00 98.44 90 SER A CA 1
ATOM 750 C C . SER A 1 90 ? 7.706 3.890 -14.018 1.00 98.44 90 SER A C 1
ATOM 752 O O . SER A 1 90 ? 7.527 2.687 -13.824 1.00 98.44 90 SER A O 1
ATOM 754 N N . LEU A 1 91 ? 8.633 4.368 -14.846 1.00 98.56 91 LEU A N 1
ATOM 755 C CA . LEU A 1 91 ? 9.604 3.592 -15.609 1.00 98.56 91 LEU A CA 1
ATOM 756 C C . LEU A 1 91 ? 11.014 3.942 -15.126 1.00 98.56 91 LEU A C 1
ATOM 758 O O . LEU A 1 91 ? 11.405 5.111 -15.078 1.00 98.56 91 LEU A O 1
ATOM 762 N N . TYR A 1 92 ? 11.789 2.909 -14.822 1.00 98.62 92 TYR A N 1
ATOM 763 C CA . TYR A 1 92 ? 13.166 3.010 -14.368 1.00 98.62 92 TYR A CA 1
ATOM 764 C C . TYR A 1 92 ? 14.062 2.258 -15.352 1.00 98.62 92 TYR A C 1
ATOM 766 O O . TYR A 1 92 ? 13.840 1.081 -15.647 1.00 98.62 92 TYR A O 1
ATOM 774 N N . VAL A 1 93 ? 15.087 2.949 -15.831 1.00 98.38 93 VAL A N 1
ATOM 775 C CA . VAL A 1 93 ? 16.170 2.415 -16.666 1.00 98.38 93 VAL A CA 1
ATOM 776 C C . VAL A 1 93 ? 17.500 2.632 -15.938 1.00 98.38 93 VAL A C 1
ATOM 778 O O . VAL A 1 93 ? 17.518 3.047 -14.781 1.00 98.38 93 VAL A O 1
ATOM 781 N N . ASN A 1 94 ? 18.626 2.342 -16.579 1.00 98.44 94 ASN A N 1
ATOM 782 C CA . ASN A 1 94 ? 19.954 2.490 -15.999 1.00 98.44 94 ASN A CA 1
ATOM 783 C C . ASN A 1 94 ? 20.165 3.886 -15.383 1.00 98.44 94 ASN A C 1
ATOM 785 O O . ASN A 1 94 ? 19.934 4.907 -16.028 1.00 98.44 94 ASN A O 1
ATOM 789 N N . GLY A 1 95 ? 20.616 3.914 -14.129 1.00 97.75 95 GLY A N 1
ATOM 790 C CA . GLY A 1 95 ? 20.809 5.126 -13.332 1.00 97.75 95 GLY A CA 1
ATOM 791 C C . GLY A 1 95 ? 19.559 5.620 -12.596 1.00 97.75 95 GLY A C 1
ATOM 79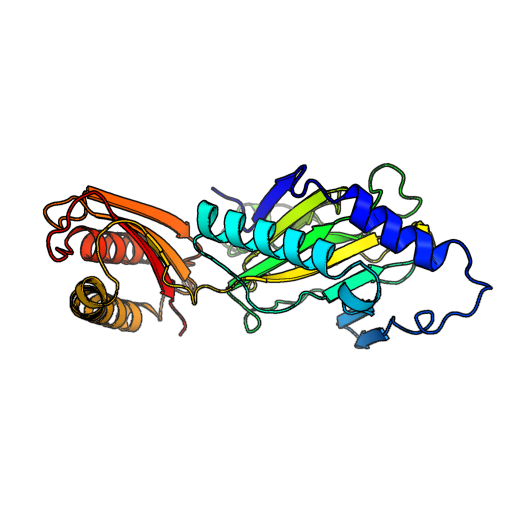2 O O . GLY A 1 95 ? 19.686 6.451 -11.700 1.00 97.75 95 GLY A O 1
ATOM 793 N N . CYS A 1 96 ? 18.364 5.114 -12.915 1.00 98.50 96 CYS A N 1
ATOM 794 C CA . CYS A 1 96 ? 17.146 5.446 -12.178 1.00 98.50 96 CYS A CA 1
ATOM 795 C C . CYS A 1 96 ? 17.111 4.762 -10.805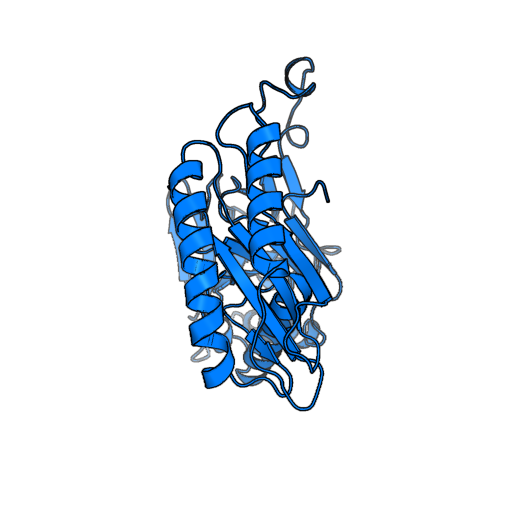 1.00 98.50 96 CYS A C 1
ATOM 797 O O . CYS A 1 96 ? 17.610 3.652 -10.636 1.00 98.50 96 CYS A O 1
ATOM 799 N N . GLY A 1 97 ? 16.456 5.401 -9.839 1.00 98.06 97 GLY A N 1
ATOM 800 C CA . GLY A 1 97 ? 16.306 4.919 -8.470 1.00 98.06 97 GLY A CA 1
ATOM 801 C C . GLY A 1 97 ? 15.560 5.924 -7.597 1.00 98.06 97 GLY A C 1
ATOM 802 O O . GLY A 1 97 ? 15.107 6.976 -8.065 1.00 98.06 97 GLY A O 1
ATOM 803 N N . GLN A 1 98 ? 15.427 5.591 -6.317 1.00 97.94 98 GLN A N 1
ATOM 804 C CA . GLN A 1 98 ? 14.924 6.506 -5.295 1.00 97.94 98 GLN A CA 1
ATOM 805 C C . GLN A 1 98 ? 15.794 6.364 -4.052 1.00 97.94 98 GLN A C 1
ATOM 807 O O . GLN A 1 98 ? 16.012 5.247 -3.575 1.00 97.94 98 GLN A O 1
ATOM 812 N N . THR A 1 99 ? 16.298 7.483 -3.542 1.00 97.06 99 THR A N 1
ATOM 813 C CA . THR A 1 99 ? 17.024 7.503 -2.271 1.00 97.06 99 THR A CA 1
ATOM 814 C C . THR A 1 99 ? 16.055 7.268 -1.112 1.00 97.06 99 THR A C 1
ATOM 816 O O . THR A 1 99 ? 14.843 7.176 -1.304 1.00 97.06 99 THR A O 1
ATOM 819 N N . LEU A 1 100 ? 16.585 7.104 0.098 1.00 96.06 100 LEU A N 1
ATOM 820 C CA . LEU A 1 100 ? 15.768 6.807 1.269 1.00 96.06 100 LEU A CA 1
ATOM 821 C C . LEU A 1 100 ? 14.902 8.011 1.660 1.00 96.06 100 LEU A C 1
ATOM 823 O O . LEU A 1 100 ? 15.422 9.099 1.897 1.00 96.06 100 LEU A O 1
ATOM 827 N N . HIS A 1 101 ? 13.595 7.791 1.755 1.00 95.44 101 HIS A N 1
ATOM 828 C CA . HIS A 1 101 ? 12.581 8.782 2.117 1.00 95.44 101 HIS A CA 1
ATOM 829 C C . HIS A 1 101 ? 11.403 8.097 2.827 1.00 95.44 101 HIS A C 1
ATOM 831 O O . HIS A 1 101 ? 11.402 6.883 3.004 1.00 95.44 101 HIS A O 1
ATOM 837 N N . ASN A 1 102 ? 10.414 8.867 3.272 1.00 93.75 102 ASN A N 1
ATOM 838 C CA . ASN A 1 102 ? 9.104 8.352 3.661 1.00 93.75 102 ASN A CA 1
ATOM 839 C C . ASN A 1 102 ? 8.022 9.262 3.075 1.00 93.75 102 ASN A C 1
ATOM 841 O O . ASN A 1 102 ? 8.291 10.426 2.771 1.00 93.75 102 ASN A O 1
ATOM 845 N N . ASP A 1 103 ? 6.811 8.732 2.979 1.00 93.56 103 ASP A N 1
ATOM 846 C CA . ASP A 1 103 ? 5.657 9.399 2.387 1.00 93.56 103 ASP A CA 1
ATOM 847 C C . ASP A 1 103 ? 4.571 9.651 3.442 1.00 93.56 103 ASP A C 1
ATOM 849 O O . ASP A 1 103 ? 3.381 9.651 3.139 1.00 93.56 103 ASP A O 1
ATOM 853 N N . ALA A 1 104 ? 4.963 9.898 4.699 1.00 89.12 104 ALA A N 1
ATOM 854 C CA . ALA A 1 104 ? 4.061 9.951 5.858 1.00 89.12 104 ALA A CA 1
ATOM 855 C C . ALA A 1 104 ? 2.882 10.944 5.734 1.00 89.12 104 ALA A C 1
ATOM 857 O O . ALA A 1 104 ? 1.916 10.842 6.486 1.00 89.12 104 ALA A O 1
ATOM 858 N N . ALA A 1 105 ? 2.959 11.910 4.812 1.00 87.56 105 ALA A N 1
ATOM 859 C CA . ALA A 1 105 ? 1.906 12.888 4.532 1.00 87.56 105 ALA A CA 1
ATOM 860 C C . ALA A 1 105 ? 1.033 12.552 3.302 1.00 87.56 105 ALA A C 1
ATOM 862 O O . ALA A 1 105 ? 0.069 13.267 3.027 1.00 87.56 105 ALA A O 1
ATOM 863 N N . ALA A 1 106 ? 1.364 11.510 2.535 1.00 85.12 106 ALA A N 1
ATOM 864 C CA . ALA A 1 106 ? 0.684 11.165 1.286 1.00 85.12 106 ALA A CA 1
ATOM 865 C C . ALA A 1 106 ? -0.536 10.247 1.495 1.00 85.12 106 ALA A C 1
ATOM 867 O O . ALA A 1 106 ? -1.519 10.334 0.750 1.00 85.12 106 ALA A O 1
ATOM 868 N N . GLY A 1 107 ? -0.503 9.411 2.533 1.00 86.88 107 GLY A N 1
ATOM 869 C CA . GLY A 1 107 ? -1.564 8.473 2.883 1.00 86.88 107 GLY A CA 1
ATOM 870 C C . GLY A 1 107 ? -1.232 7.660 4.133 1.00 86.88 107 GLY A C 1
ATOM 871 O O . GLY A 1 107 ? -0.423 8.067 4.965 1.00 86.88 107 GLY A O 1
ATOM 872 N N . GLN A 1 108 ? -1.913 6.523 4.286 1.00 92.19 108 GLN A N 1
ATOM 873 C CA . GLN A 1 108 ? -1.636 5.555 5.351 1.00 92.19 108 GLN A CA 1
ATOM 874 C C . GLN A 1 108 ? -0.798 4.378 4.851 1.00 92.19 108 GLN A C 1
ATOM 876 O O . GLN A 1 108 ? 0.045 3.861 5.588 1.00 92.19 108 GLN A O 1
ATOM 881 N N . MET A 1 109 ? -1.041 3.935 3.615 1.00 94.81 109 MET A N 1
ATOM 882 C CA . MET A 1 109 ? -0.262 2.871 2.994 1.00 94.81 109 MET A CA 1
ATOM 883 C C . MET A 1 109 ? 0.086 3.197 1.548 1.00 94.81 109 MET A C 1
ATOM 885 O O . MET A 1 109 ? -0.805 3.308 0.703 1.00 94.81 109 MET A O 1
ATOM 889 N N . GLY A 1 110 ? 1.377 3.232 1.250 1.00 96.38 110 GLY A N 1
ATOM 890 C CA . GLY A 1 110 ? 1.896 3.279 -0.105 1.00 96.38 110 GLY A CA 1
ATOM 891 C C . GLY A 1 110 ? 1.719 1.923 -0.772 1.00 96.38 110 GLY A C 1
ATOM 892 O O . GLY A 1 110 ? 1.814 0.876 -0.124 1.00 96.38 110 GLY A O 1
ATOM 893 N N . PHE A 1 111 ? 1.454 1.923 -2.075 1.00 97.75 111 PHE A N 1
ATOM 894 C CA . PHE A 1 111 ? 1.414 0.705 -2.870 1.00 97.75 111 PHE A CA 1
ATOM 895 C C . PHE A 1 111 ? 2.280 0.808 -4.119 1.00 97.75 111 PHE A C 1
ATOM 897 O O . PHE A 1 111 ? 2.395 1.864 -4.739 1.00 97.75 111 PHE A O 1
ATOM 904 N N . VAL A 1 112 ? 2.846 -0.329 -4.516 1.00 98.38 112 VAL A N 1
ATOM 905 C CA . VAL A 1 112 ? 3.608 -0.518 -5.749 1.00 98.38 112 VAL A CA 1
ATOM 906 C C . VAL A 1 112 ? 3.102 -1.790 -6.417 1.00 98.38 112 VAL A C 1
ATOM 908 O O . VAL A 1 112 ? 3.276 -2.888 -5.896 1.00 98.38 112 VAL A O 1
ATOM 911 N N . TYR A 1 113 ? 2.477 -1.643 -7.577 1.00 98.81 113 TYR A N 1
ATOM 912 C CA . TYR A 1 113 ? 2.062 -2.736 -8.447 1.00 98.81 113 TYR A CA 1
ATOM 913 C C . TYR A 1 113 ? 3.012 -2.843 -9.639 1.00 98.81 113 TYR A C 1
ATOM 915 O O . TYR A 1 113 ? 3.270 -1.843 -10.305 1.00 98.81 113 TYR A O 1
ATOM 923 N N . SER A 1 114 ? 3.540 -4.030 -9.926 1.00 98.81 114 SER A N 1
ATOM 924 C CA . SER A 1 114 ? 4.538 -4.218 -10.982 1.00 98.81 114 SER A CA 1
ATOM 925 C C . SER A 1 114 ? 3.992 -4.937 -12.210 1.00 98.81 114 SER A C 1
ATOM 927 O O . SER A 1 114 ? 3.351 -5.982 -12.116 1.00 98.81 114 SER A O 1
ATOM 929 N N . ILE A 1 115 ? 4.355 -4.404 -13.377 1.00 98.69 115 ILE A N 1
ATOM 930 C CA . ILE A 1 115 ? 4.246 -5.075 -14.681 1.00 98.69 115 ILE A CA 1
ATOM 931 C C . ILE A 1 115 ? 5.643 -5.318 -15.282 1.00 98.69 115 ILE A C 1
ATOM 933 O O . ILE A 1 115 ? 5.826 -5.422 -16.494 1.00 98.69 115 ILE A O 1
ATOM 937 N N . THR A 1 116 ? 6.672 -5.375 -14.437 1.00 98.62 116 THR A N 1
ATOM 938 C CA . THR A 1 116 ? 8.047 -5.662 -14.859 1.00 98.62 116 THR A CA 1
ATOM 939 C C . THR A 1 116 ? 8.193 -7.146 -15.179 1.00 98.62 116 THR A C 1
ATOM 941 O O . THR A 1 116 ? 7.811 -7.987 -14.368 1.00 98.62 116 THR A O 1
ATOM 944 N N . ARG A 1 117 ? 8.814 -7.483 -16.317 1.00 97.94 117 ARG A N 1
ATOM 945 C CA . ARG A 1 117 ? 9.298 -8.845 -16.611 1.00 97.94 117 ARG A CA 1
ATOM 946 C C . ARG A 1 117 ? 10.532 -9.131 -15.754 1.00 97.94 117 ARG A C 1
ATOM 948 O O . ARG A 1 117 ? 11.663 -9.026 -16.210 1.00 97.94 117 ARG A O 1
ATOM 955 N N . TRP A 1 118 ? 10.295 -9.352 -14.464 1.00 98.06 118 TRP A N 1
ATOM 956 C CA . TRP A 1 118 ? 11.347 -9.363 -13.451 1.00 98.06 118 TRP A CA 1
ATOM 957 C C . TRP A 1 118 ? 12.327 -10.516 -13.632 1.00 98.06 118 TRP A C 1
ATOM 959 O O . TRP A 1 118 ? 13.529 -10.309 -13.493 1.00 98.06 118 TRP A O 1
ATOM 969 N N . ASP A 1 119 ? 11.834 -11.706 -13.957 1.00 97.19 119 ASP A N 1
ATOM 970 C CA . ASP A 1 119 ? 12.671 -12.905 -14.031 1.00 97.19 119 ASP A CA 1
ATOM 971 C C . ASP A 1 119 ? 13.604 -12.892 -15.257 1.00 97.19 119 ASP A C 1
ATOM 973 O O . ASP A 1 119 ? 14.723 -13.389 -15.171 1.00 97.19 119 ASP A O 1
ATOM 977 N N . ASP A 1 120 ? 13.210 -12.203 -16.334 1.00 95.81 120 ASP A N 1
ATOM 978 C CA . ASP A 1 120 ? 13.985 -12.060 -17.579 1.00 95.81 120 ASP A CA 1
ATOM 979 C C . ASP A 1 120 ? 14.752 -10.727 -17.670 1.00 95.81 120 ASP A C 1
ATOM 981 O O . ASP A 1 120 ? 15.192 -10.305 -18.746 1.00 95.81 120 ASP A O 1
ATOM 985 N N . ARG A 1 121 ? 14.869 -9.992 -16.557 1.00 96.56 121 ARG A N 1
ATOM 986 C CA . ARG A 1 121 ? 15.423 -8.634 -16.577 1.00 96.56 121 ARG A CA 1
ATOM 987 C C . ARG A 1 121 ? 16.932 -8.636 -16.882 1.00 96.56 121 ARG A C 1
ATOM 989 O O . ARG A 1 121 ? 17.687 -9.350 -16.224 1.00 96.56 121 ARG A O 1
ATOM 996 N N . PRO A 1 122 ? 17.423 -7.769 -17.787 1.00 97.25 122 PRO A N 1
ATOM 997 C CA . PRO A 1 122 ? 18.851 -7.645 -18.086 1.00 97.25 122 PRO A CA 1
ATOM 998 C C . PRO A 1 122 ? 19.557 -6.614 -17.183 1.00 97.25 122 PRO A C 1
ATOM 1000 O O . PRO A 1 122 ? 20.554 -6.017 -17.587 1.00 97.25 122 PRO A O 1
ATOM 1003 N N . PHE A 1 123 ? 19.016 -6.330 -15.994 1.00 97.94 123 PHE A N 1
ATOM 1004 C CA . PHE A 1 123 ? 19.539 -5.306 -15.089 1.00 97.94 123 PHE A CA 1
ATOM 1005 C C . PHE A 1 123 ? 19.643 -5.800 -13.643 1.00 97.94 123 PHE A C 1
ATOM 1007 O O . PHE A 1 123 ? 18.920 -6.696 -13.213 1.00 97.94 123 PHE A O 1
ATOM 1014 N N . LEU A 1 124 ? 20.535 -5.164 -12.886 1.00 98.12 124 LEU A N 1
ATOM 1015 C CA . LEU A 1 124 ? 20.666 -5.298 -11.437 1.00 98.12 124 LEU A CA 1
ATOM 1016 C C . LEU A 1 124 ? 19.965 -4.132 -10.732 1.00 98.12 124 LEU A C 1
ATOM 1018 O O . LEU A 1 124 ? 19.821 -3.051 -11.311 1.00 98.12 124 LEU A O 1
ATOM 1022 N N . GLY A 1 125 ? 19.570 -4.335 -9.476 1.00 97.88 125 GLY A N 1
ATOM 1023 C CA . GLY A 1 125 ? 18.827 -3.344 -8.701 1.00 97.88 125 GLY A CA 1
ATOM 1024 C C . GLY A 1 125 ? 17.339 -3.296 -9.065 1.00 97.88 125 GLY A C 1
ATOM 1025 O O . GLY A 1 125 ? 16.796 -4.191 -9.715 1.00 97.88 125 GLY A O 1
ATOM 1026 N N . GLY A 1 126 ? 16.672 -2.209 -8.673 1.00 97.94 126 GLY A N 1
ATOM 1027 C CA . GLY A 1 126 ? 15.236 -2.006 -8.878 1.00 97.94 126 GLY A CA 1
ATOM 1028 C C . GLY A 1 126 ? 14.334 -2.625 -7.802 1.00 97.94 126 GLY A C 1
ATOM 1029 O O . GLY A 1 126 ? 13.116 -2.455 -7.863 1.00 97.94 126 GLY A O 1
ATOM 1030 N N . GLU A 1 127 ? 14.881 -3.318 -6.810 1.00 98.50 127 GLU A N 1
ATOM 1031 C CA . GLU A 1 127 ? 14.137 -3.758 -5.634 1.00 98.50 127 GLU A CA 1
ATOM 1032 C C . GLU A 1 127 ? 13.631 -2.545 -4.841 1.00 98.50 127 GLU A C 1
ATOM 1034 O O . GLU A 1 127 ? 14.322 -1.528 -4.703 1.00 98.50 127 GLU A O 1
ATOM 1039 N N . THR A 1 128 ? 12.419 -2.658 -4.298 1.00 98.06 128 THR A N 1
ATOM 1040 C CA . THR A 1 128 ? 11.924 -1.704 -3.304 1.00 98.06 128 THR A CA 1
ATOM 1041 C C . THR A 1 128 ? 12.621 -1.990 -1.977 1.00 98.06 128 THR A C 1
ATOM 1043 O O . THR A 1 128 ? 12.546 -3.103 -1.461 1.00 98.06 128 THR A O 1
ATOM 1046 N N . ILE A 1 129 ? 13.297 -0.984 -1.430 1.00 97.25 129 ILE A N 1
ATOM 1047 C CA . ILE A 1 129 ? 13.962 -1.037 -0.126 1.00 97.25 129 ILE A CA 1
ATOM 1048 C C . ILE A 1 129 ? 12.931 -0.657 0.933 1.00 97.25 129 ILE A C 1
ATOM 1050 O O . ILE A 1 129 ? 12.361 0.423 0.826 1.00 97.25 129 ILE A O 1
ATOM 1054 N N . LEU A 1 130 ? 12.719 -1.485 1.957 1.00 95.69 130 LEU A N 1
ATOM 1055 C CA . LEU A 1 130 ? 11.829 -1.181 3.085 1.00 95.69 130 LEU A CA 1
ATOM 1056 C C . LEU A 1 130 ? 12.589 -1.330 4.402 1.00 95.69 130 LEU A C 1
ATOM 1058 O O . LEU A 1 130 ? 12.961 -2.437 4.783 1.00 95.69 130 LEU A O 1
ATOM 1062 N N . PHE A 1 131 ? 12.854 -0.228 5.105 1.00 92.38 131 PHE A N 1
ATOM 1063 C CA . PHE A 1 131 ? 13.538 -0.301 6.394 1.00 92.38 131 PHE A CA 1
ATOM 1064 C C . PHE A 1 131 ? 12.662 -0.958 7.447 1.00 92.38 131 PHE A C 1
ATOM 1066 O O . PHE A 1 131 ? 11.465 -0.698 7.567 1.00 92.38 131 PHE A O 1
ATOM 1073 N N . HIS A 1 132 ? 13.300 -1.762 8.288 1.00 87.38 132 HIS A N 1
ATOM 1074 C CA . HIS A 1 132 ? 12.634 -2.324 9.443 1.00 87.38 132 HIS A CA 1
ATOM 1075 C C . HIS A 1 132 ? 12.266 -1.203 10.431 1.00 87.38 132 HIS A C 1
ATOM 1077 O O . HIS A 1 132 ? 13.172 -0.542 10.938 1.00 87.38 132 HIS A O 1
ATOM 1083 N N . PRO A 1 133 ? 10.982 -1.021 10.788 1.00 77.38 133 PRO A N 1
ATOM 1084 C CA . PRO A 1 133 ? 10.541 0.083 11.649 1.00 77.38 133 PRO A CA 1
ATOM 1085 C C . PRO A 1 133 ? 10.912 -0.092 13.133 1.00 77.38 133 PRO A C 1
ATOM 1087 O O . PRO A 1 133 ? 10.524 0.720 13.967 1.00 77.38 133 PRO A O 1
ATOM 1090 N N . ALA A 1 134 ? 11.620 -1.167 13.495 1.00 70.44 134 ALA A N 1
ATOM 1091 C CA . ALA A 1 134 ? 11.980 -1.453 14.877 1.00 70.44 134 ALA A CA 1
ATOM 1092 C C . ALA A 1 134 ? 12.960 -0.408 15.431 1.00 70.44 134 ALA A C 1
ATOM 1094 O O . ALA A 1 134 ? 13.854 0.058 14.723 1.00 70.44 134 ALA A O 1
ATOM 1095 N N . ASN A 1 135 ? 12.850 -0.110 16.729 1.00 71.44 135 ASN A N 1
ATOM 1096 C CA . ASN A 1 135 ? 13.868 0.664 17.429 1.00 71.44 135 ASN A CA 1
ATOM 1097 C C . ASN A 1 135 ? 15.182 -0.124 17.396 1.00 71.44 135 ASN A C 1
ATOM 1099 O O . ASN A 1 135 ? 15.336 -1.097 18.132 1.00 71.44 135 ASN A O 1
ATOM 1103 N N . TYR A 1 136 ? 16.108 0.277 16.522 1.00 77.56 136 TYR A N 1
ATOM 1104 C CA . TYR A 1 136 ? 17.378 -0.414 16.290 1.00 77.56 136 TYR A CA 1
ATOM 1105 C C . TYR A 1 136 ? 18.084 -0.788 17.603 1.00 77.56 136 TYR A C 1
ATOM 1107 O O . TYR A 1 136 ? 18.530 -1.927 17.762 1.00 77.56 136 TYR A O 1
ATOM 1115 N N . TRP A 1 137 ? 18.069 0.131 18.575 1.00 80.06 137 TRP A N 1
ATOM 1116 C CA . TRP A 1 137 ? 18.683 -0.016 19.896 1.00 80.06 137 TRP A CA 1
ATOM 1117 C C . TRP A 1 137 ? 17.968 -0.990 20.845 1.00 80.06 137 TRP A C 1
ATOM 1119 O O . TRP A 1 137 ? 18.336 -1.104 22.008 1.00 80.06 137 TRP A O 1
ATOM 1129 N N . GLN A 1 138 ? 16.920 -1.667 20.395 1.00 76.38 138 GLN A N 1
ATOM 1130 C CA . GLN A 1 138 ? 16.176 -2.663 21.170 1.00 76.38 138 GLN A CA 1
ATOM 1131 C C . GLN A 1 138 ? 16.135 -4.018 20.464 1.00 76.38 138 GLN A C 1
ATOM 1133 O O . GLN A 1 138 ? 15.336 -4.884 20.808 1.00 76.38 138 GLN A O 1
ATOM 1138 N N . THR A 1 139 ? 16.979 -4.207 19.451 1.00 77.31 139 THR A N 1
ATOM 1139 C CA . THR A 1 139 ? 17.025 -5.436 18.660 1.00 77.31 139 THR A CA 1
ATOM 1140 C C . THR A 1 139 ? 18.387 -6.095 18.791 1.00 77.31 139 THR A C 1
ATOM 1142 O O . THR A 1 139 ? 19.400 -5.410 18.834 1.00 77.31 139 THR A O 1
ATOM 1145 N N . GLU A 1 140 ? 18.456 -7.427 18.743 1.00 81.75 140 GLU A N 1
ATOM 1146 C CA . GLU A 1 140 ? 19.739 -8.156 18.764 1.00 81.75 140 GLU A CA 1
ATOM 1147 C C . GLU A 1 140 ? 20.697 -7.751 17.623 1.00 81.75 140 GLU A C 1
ATOM 1149 O O . GLU A 1 140 ? 21.901 -7.982 17.716 1.00 81.75 140 GLU A O 1
ATOM 1154 N N . ARG A 1 141 ? 20.193 -7.065 16.585 1.00 81.00 141 ARG A N 1
ATOM 1155 C CA . ARG A 1 141 ? 20.988 -6.507 15.478 1.00 81.00 141 ARG A CA 1
ATOM 1156 C C . ARG A 1 141 ? 22.068 -5.545 15.958 1.00 81.00 141 ARG A C 1
ATOM 1158 O O . ARG A 1 141 ? 23.132 -5.502 15.364 1.00 81.00 141 ARG A O 1
ATOM 1165 N N . MET A 1 142 ? 21.829 -4.814 17.046 1.00 83.00 142 MET A N 1
ATOM 1166 C CA . MET A 1 142 ? 22.823 -3.905 17.629 1.00 83.00 142 MET A CA 1
ATOM 1167 C C . MET A 1 142 ? 24.056 -4.628 18.191 1.00 83.00 142 MET A C 1
ATOM 1169 O O . MET A 1 142 ? 25.102 -4.013 18.373 1.00 83.00 142 MET A O 1
ATOM 1173 N N . LYS A 1 143 ? 23.931 -5.926 18.496 1.00 86.75 143 LYS A N 1
ATOM 1174 C CA . LYS A 1 143 ? 25.002 -6.748 19.071 1.00 86.75 143 LYS A CA 1
ATOM 1175 C C . LYS A 1 143 ? 25.776 -7.525 18.006 1.00 86.75 143 LYS A C 1
ATOM 1177 O O . LYS A 1 143 ? 26.665 -8.300 18.347 1.00 86.75 143 LYS A O 1
ATOM 1182 N N . GLN A 1 144 ? 25.427 -7.360 16.731 1.00 85.94 144 GLN A N 1
ATOM 1183 C CA . GLN A 1 144 ? 25.980 -8.132 15.626 1.00 85.94 144 GLN A CA 1
ATOM 1184 C C . GLN A 1 144 ? 26.438 -7.189 14.513 1.00 85.94 144 GLN A C 1
ATOM 1186 O O . GLN A 1 144 ? 25.762 -6.216 14.186 1.00 85.94 144 GLN A O 1
ATOM 1191 N N . SER A 1 145 ? 27.582 -7.479 13.891 1.00 86.81 145 SER A N 1
ATOM 1192 C CA . SER A 1 145 ? 27.942 -6.810 12.641 1.00 86.81 145 SER A CA 1
ATOM 1193 C C . SER A 1 145 ? 26.915 -7.165 11.569 1.00 86.81 145 SER A C 1
ATOM 1195 O O . SER A 1 145 ? 26.541 -8.326 11.407 1.00 86.81 145 SER A O 1
ATOM 1197 N N . GLY A 1 146 ? 26.461 -6.164 10.825 1.00 82.81 146 GLY A N 1
ATOM 1198 C CA . GLY A 1 146 ? 25.471 -6.347 9.780 1.00 82.81 146 GLY A CA 1
ATOM 1199 C C . GLY A 1 146 ? 25.658 -5.366 8.643 1.00 82.81 146 GLY A C 1
ATOM 1200 O O . GLY A 1 146 ? 26.206 -4.283 8.827 1.00 82.81 146 GLY A O 1
ATOM 1201 N N . ALA A 1 147 ? 25.179 -5.747 7.468 1.00 83.00 147 ALA A N 1
ATOM 1202 C CA . ALA A 1 147 ? 25.114 -4.892 6.296 1.00 83.00 147 ALA A CA 1
ATOM 1203 C C . ALA A 1 147 ? 23.788 -5.135 5.572 1.00 83.00 147 ALA A C 1
ATOM 1205 O O . ALA A 1 147 ? 23.166 -6.186 5.736 1.00 83.00 147 ALA A O 1
ATOM 1206 N N . GLY A 1 148 ? 23.367 -4.151 4.780 1.00 86.38 148 GLY A N 1
ATOM 1207 C CA . GLY A 1 148 ? 22.233 -4.257 3.868 1.00 86.38 148 GLY A CA 1
ATOM 1208 C C . GLY A 1 148 ? 20.963 -4.826 4.500 1.00 86.38 148 GLY A C 1
ATOM 1209 O O . GLY A 1 148 ? 20.342 -4.178 5.344 1.00 86.38 148 GLY A O 1
ATOM 1210 N N . THR A 1 149 ? 20.613 -6.056 4.115 1.00 87.25 149 THR A N 1
ATOM 1211 C CA . THR A 1 149 ? 19.350 -6.722 4.466 1.00 87.25 149 THR A CA 1
ATOM 1212 C C . THR A 1 149 ? 19.155 -7.000 5.959 1.00 87.25 149 THR A C 1
ATOM 1214 O O . THR A 1 149 ? 18.063 -7.345 6.399 1.00 87.25 149 THR A O 1
ATOM 1217 N N . ASN A 1 150 ? 20.181 -6.794 6.788 1.00 85.69 150 ASN A N 1
ATOM 1218 C CA . ASN A 1 150 ? 20.001 -6.789 8.242 1.00 85.69 150 ASN A CA 1
ATOM 1219 C C . ASN A 1 150 ? 19.154 -5.590 8.717 1.00 85.69 150 ASN A C 1
ATOM 1221 O O . ASN A 1 150 ? 18.535 -5.647 9.782 1.00 85.69 150 ASN A O 1
ATOM 1225 N N . PHE A 1 151 ? 19.107 -4.507 7.937 1.00 87.81 151 PHE A N 1
ATOM 1226 C CA . PHE A 1 151 ? 18.448 -3.247 8.293 1.00 87.81 151 PHE A CA 1
ATOM 1227 C C . PHE A 1 151 ? 17.172 -2.978 7.496 1.00 87.81 151 PHE A C 1
ATOM 1229 O O . PHE A 1 151 ? 16.289 -2.283 7.998 1.00 87.81 151 PHE A O 1
ATOM 1236 N N . TYR A 1 152 ? 17.040 -3.577 6.319 1.00 92.19 152 TYR A N 1
ATOM 1237 C CA . TYR A 1 152 ? 15.895 -3.406 5.434 1.00 92.19 152 TYR A CA 1
ATOM 1238 C C . TYR A 1 152 ? 15.564 -4.695 4.688 1.00 92.19 152 TYR A C 1
ATOM 1240 O O . TYR A 1 152 ? 16.430 -5.537 4.481 1.00 92.19 152 TYR A O 1
ATOM 1248 N N . ASP A 1 153 ? 14.333 -4.810 4.218 1.00 94.31 153 ASP A N 1
ATOM 1249 C CA . ASP A 1 153 ? 13.953 -5.811 3.235 1.00 94.31 153 ASP A CA 1
ATOM 1250 C C . ASP A 1 153 ? 14.160 -5.265 1.817 1.00 94.31 153 ASP A C 1
ATOM 1252 O O . ASP A 1 153 ? 14.013 -4.067 1.558 1.00 94.31 153 ASP A O 1
ATOM 1256 N N . LEU A 1 154 ? 14.509 -6.161 0.894 1.00 96.62 154 LEU A N 1
ATOM 1257 C CA . LEU A 1 154 ? 14.533 -5.897 -0.541 1.00 96.62 154 LEU A CA 1
ATOM 1258 C C . LEU A 1 154 ? 13.387 -6.665 -1.183 1.00 96.62 154 LEU A C 1
ATOM 1260 O O . LEU A 1 154 ? 13.422 -7.893 -1.272 1.00 96.62 154 LEU A O 1
ATOM 1264 N N . VAL A 1 155 ? 12.364 -5.941 -1.624 1.00 97.69 155 VAL A N 1
ATOM 1265 C CA . VAL A 1 155 ? 11.205 -6.544 -2.272 1.00 97.69 155 VAL A CA 1
ATOM 1266 C C . VAL A 1 155 ? 11.407 -6.491 -3.788 1.00 97.69 155 VAL A C 1
ATOM 1268 O O . VAL A 1 155 ? 11.465 -5.392 -4.354 1.00 97.69 155 VAL A O 1
ATOM 1271 N N . PRO A 1 156 ? 11.528 -7.647 -4.472 1.00 98.19 156 PRO A N 1
ATOM 1272 C CA . PRO A 1 156 ? 11.620 -7.674 -5.926 1.00 98.19 156 PRO A CA 1
ATOM 1273 C C . PRO A 1 156 ? 10.351 -7.093 -6.549 1.00 98.19 156 PRO A C 1
ATOM 1275 O O . PRO A 1 156 ? 9.278 -7.161 -5.961 1.00 98.19 156 PRO A O 1
ATOM 1278 N N . SER A 1 157 ? 10.456 -6.543 -7.757 1.00 98.12 157 SER A N 1
ATOM 1279 C CA . SER A 1 157 ? 9.309 -5.983 -8.477 1.00 98.12 157 SER A CA 1
ATOM 1280 C C . SER A 1 157 ? 8.733 -7.016 -9.451 1.00 98.12 157 SER A C 1
ATOM 1282 O O . SER A 1 157 ? 8.710 -6.781 -10.659 1.00 98.12 157 SER A O 1
ATOM 1284 N N . LYS A 1 158 ? 8.322 -8.188 -8.946 1.00 98.69 158 LYS A N 1
ATOM 1285 C CA . LYS A 1 158 ? 7.885 -9.316 -9.789 1.00 98.69 158 LYS A CA 1
ATOM 1286 C C . LYS A 1 158 ? 6.658 -8.967 -10.624 1.00 98.69 158 LYS A C 1
ATOM 1288 O O . LYS A 1 158 ? 5.842 -8.138 -10.232 1.00 98.69 158 LYS A O 1
ATOM 1293 N N . PHE A 1 159 ? 6.515 -9.621 -11.771 1.00 98.81 159 PHE A N 1
ATOM 1294 C CA . PHE A 1 159 ? 5.360 -9.413 -12.637 1.00 98.81 159 PHE A CA 1
ATOM 1295 C C . PHE A 1 159 ? 4.046 -9.716 -11.899 1.00 98.81 159 PHE A C 1
ATOM 1297 O O . PHE A 1 159 ? 3.945 -10.718 -11.194 1.00 98.81 159 PHE A O 1
ATOM 1304 N N . ASN A 1 160 ? 3.042 -8.853 -12.070 1.00 98.81 160 ASN A N 1
ATOM 1305 C CA . ASN A 1 160 ? 1.718 -8.965 -11.455 1.00 98.81 160 ASN A CA 1
ATOM 1306 C C . ASN A 1 160 ? 1.730 -9.038 -9.913 1.00 98.81 160 ASN A C 1
ATOM 1308 O O . ASN A 1 160 ? 0.846 -9.635 -9.293 1.00 98.81 160 ASN A O 1
ATOM 1312 N N . GLN A 1 161 ? 2.738 -8.432 -9.288 1.00 98.75 161 GLN A N 1
ATOM 1313 C CA . GLN A 1 1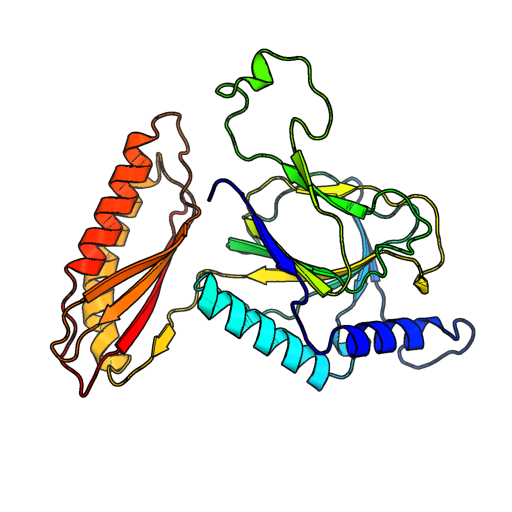61 ? 2.873 -8.347 -7.839 1.00 98.75 161 GLN A CA 1
ATOM 1314 C C . GLN A 1 161 ? 2.429 -6.971 -7.342 1.00 98.75 161 GLN A C 1
ATOM 1316 O O . GLN A 1 161 ? 2.891 -5.946 -7.845 1.00 98.75 161 GLN A O 1
ATOM 1321 N N . LEU A 1 162 ? 1.573 -6.953 -6.323 1.00 98.69 162 LEU A N 1
ATOM 1322 C CA . LEU A 1 162 ? 1.251 -5.775 -5.525 1.00 98.69 162 LEU A CA 1
ATOM 1323 C C . LEU A 1 162 ? 2.006 -5.846 -4.196 1.00 98.69 162 LEU A C 1
ATOM 1325 O O . LEU A 1 162 ? 1.929 -6.847 -3.485 1.00 98.69 162 LEU A O 1
ATOM 1329 N N . VAL A 1 163 ? 2.695 -4.767 -3.846 1.00 98.00 163 VAL A N 1
ATOM 1330 C CA . VAL A 1 163 ? 3.325 -4.560 -2.540 1.00 98.00 163 VAL A CA 1
ATOM 1331 C C . VAL A 1 163 ? 2.659 -3.355 -1.895 1.00 98.00 163 VAL A C 1
ATOM 1333 O O . VAL A 1 163 ? 2.537 -2.320 -2.544 1.00 98.00 163 VAL A O 1
ATOM 1336 N N . LEU A 1 164 ? 2.246 -3.469 -0.635 1.00 96.69 164 LEU A N 1
ATOM 1337 C CA . LEU A 1 164 ? 1.765 -2.338 0.158 1.00 96.69 164 LEU A CA 1
ATOM 1338 C C . LEU A 1 164 ? 2.577 -2.217 1.431 1.00 96.69 164 LEU A C 1
ATOM 1340 O O . LEU A 1 164 ? 2.816 -3.226 2.081 1.00 96.69 164 LEU A O 1
ATOM 1344 N N . PHE A 1 165 ? 2.934 -1.010 1.831 1.00 95.50 165 PHE A N 1
ATOM 1345 C CA . PHE A 1 165 ? 3.695 -0.746 3.049 1.00 95.50 165 PHE A CA 1
ATOM 1346 C C . PHE A 1 165 ? 3.167 0.508 3.735 1.00 95.50 165 PHE A C 1
ATOM 1348 O O . PHE A 1 165 ? 2.467 1.308 3.127 1.00 95.50 165 PHE A O 1
ATOM 1355 N N . ASP A 1 166 ? 3.445 0.646 5.025 1.00 94.00 166 ASP A N 1
ATOM 1356 C CA . ASP A 1 166 ? 3.081 1.844 5.781 1.00 94.00 166 ASP A CA 1
ATOM 1357 C C . ASP A 1 166 ? 3.848 3.064 5.245 1.00 94.00 166 ASP A C 1
ATOM 1359 O O . ASP A 1 166 ? 5.075 3.019 5.167 1.00 94.00 166 ASP A O 1
ATOM 1363 N N . ASP A 1 167 ? 3.147 4.144 4.894 1.00 93.94 167 ASP A N 1
ATOM 1364 C CA . ASP A 1 167 ? 3.748 5.345 4.284 1.00 93.94 167 ASP A CA 1
ATOM 1365 C C . ASP A 1 167 ? 4.814 6.011 5.180 1.00 93.94 167 ASP A C 1
ATOM 1367 O O . ASP A 1 167 ? 5.688 6.734 4.698 1.00 93.94 167 ASP A O 1
ATOM 1371 N N . ARG A 1 168 ? 4.792 5.741 6.491 1.00 92.25 168 ARG A N 1
ATOM 1372 C CA . ARG A 1 168 ? 5.778 6.256 7.455 1.00 92.25 168 ARG A CA 1
ATOM 1373 C C . ARG A 1 168 ? 7.098 5.487 7.432 1.00 92.25 168 ARG A C 1
ATOM 1375 O O . ARG A 1 168 ? 8.095 5.976 7.965 1.00 92.25 168 ARG A O 1
ATOM 1382 N N . VAL A 1 169 ? 7.120 4.279 6.867 1.00 92.25 169 VAL A N 1
ATOM 1383 C CA . VAL A 1 169 ? 8.338 3.467 6.778 1.00 92.25 169 VAL A CA 1
ATOM 1384 C C . VAL A 1 169 ? 9.332 4.147 5.845 1.00 92.25 169 VAL A C 1
ATOM 1386 O O . VAL A 1 169 ? 8.988 4.558 4.738 1.00 92.25 169 VAL A O 1
ATOM 1389 N N . ILE A 1 170 ? 10.590 4.233 6.286 1.00 94.38 170 ILE A N 1
ATOM 1390 C CA . ILE A 1 170 ? 11.682 4.694 5.427 1.00 94.38 170 ILE A CA 1
ATOM 1391 C C . ILE A 1 170 ? 11.881 3.671 4.309 1.00 94.38 170 ILE A C 1
ATOM 1393 O O . ILE A 1 170 ? 12.100 2.486 4.565 1.00 94.38 170 ILE A O 1
ATOM 1397 N N . HIS A 1 171 ? 11.828 4.124 3.067 1.00 96.31 171 HIS A N 1
ATOM 1398 C CA . HIS A 1 171 ? 11.901 3.268 1.899 1.00 96.31 171 HIS A CA 1
ATOM 1399 C C . HIS A 1 171 ? 12.594 3.955 0.720 1.00 96.31 171 HIS A C 1
ATOM 1401 O O . HIS A 1 171 ? 12.939 5.134 0.771 1.00 96.31 171 HIS A O 1
ATOM 1407 N N . GLY A 1 172 ? 12.851 3.189 -0.337 1.00 97.31 172 GLY A N 1
ATOM 1408 C CA . GLY A 1 172 ? 13.466 3.671 -1.571 1.00 97.31 172 GLY A CA 1
ATOM 1409 C C . GLY A 1 172 ? 13.442 2.609 -2.666 1.00 97.31 172 GLY A C 1
ATOM 1410 O O . GLY A 1 172 ? 12.779 1.580 -2.541 1.00 97.31 172 GLY A O 1
ATOM 1411 N N . VAL A 1 173 ? 14.194 2.836 -3.742 1.00 98.31 173 VAL A N 1
ATOM 1412 C CA . VAL A 1 173 ? 14.342 1.882 -4.851 1.00 98.31 173 VAL A CA 1
ATOM 1413 C C . VAL A 1 173 ? 15.818 1.773 -5.190 1.00 98.31 173 VAL A C 1
ATOM 1415 O O . VAL A 1 173 ? 16.448 2.792 -5.490 1.00 98.31 173 VAL A O 1
ATOM 1418 N N . GLN A 1 174 ? 16.362 0.552 -5.163 1.00 97.88 174 GLN A N 1
ATOM 1419 C CA . GLN A 1 174 ? 17.758 0.321 -5.532 1.00 97.88 174 GLN A CA 1
ATOM 1420 C C . GLN A 1 174 ? 18.027 0.844 -6.942 1.00 97.88 174 GLN A C 1
ATOM 1422 O O . GLN A 1 174 ? 17.250 0.588 -7.865 1.00 97.88 174 GLN A O 1
ATOM 1427 N N . THR A 1 175 ? 19.141 1.557 -7.107 1.00 98.12 175 THR A N 1
ATOM 1428 C CA . THR A 1 175 ? 19.542 2.094 -8.406 1.00 98.12 175 THR A CA 1
ATOM 1429 C C . THR A 1 175 ? 19.655 0.977 -9.431 1.00 98.12 175 THR A C 1
ATOM 1431 O O . THR A 1 175 ? 20.351 -0.013 -9.204 1.00 98.12 175 THR A O 1
ATOM 1434 N N . ILE A 1 176 ? 18.996 1.158 -10.570 1.00 98.38 176 ILE A N 1
ATOM 1435 C CA . ILE A 1 176 ? 19.047 0.210 -11.676 1.00 98.38 176 ILE A CA 1
ATOM 1436 C C . ILE A 1 176 ? 20.368 0.349 -12.425 1.00 98.38 176 ILE A C 1
ATOM 1438 O O . ILE A 1 176 ? 20.788 1.455 -12.769 1.00 98.38 176 ILE A O 1
ATOM 1442 N N . GLN A 1 177 ? 20.993 -0.785 -12.731 1.00 98.31 177 GLN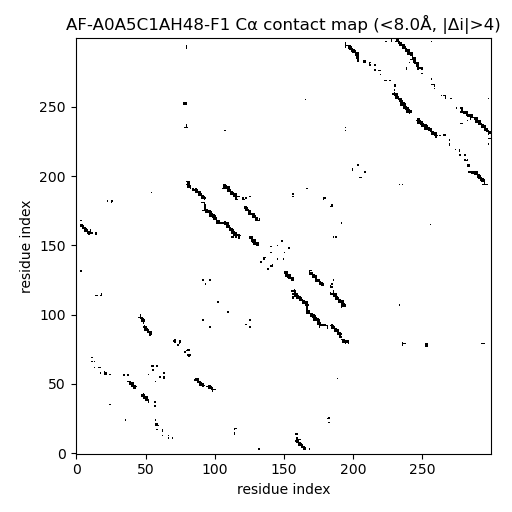 A N 1
ATOM 1443 C CA . GLN A 1 177 ? 22.216 -0.868 -13.525 1.00 98.31 177 GLN A CA 1
ATOM 1444 C C . GLN A 1 177 ? 22.051 -1.908 -14.638 1.00 98.31 177 GLN A C 1
ATOM 1446 O O . GLN A 1 177 ? 21.788 -3.070 -14.345 1.00 98.31 177 GLN A O 1
ATOM 1451 N N . GLY A 1 178 ? 22.216 -1.516 -15.907 1.00 96.44 178 GLY A N 1
ATOM 1452 C CA . GLY A 1 178 ? 22.364 -2.481 -17.011 1.00 96.44 178 GLY A CA 1
ATOM 1453 C C . GLY A 1 178 ? 21.666 -2.152 -18.334 1.00 96.44 178 GLY A C 1
ATOM 1454 O O . GLY A 1 178 ? 22.205 -2.484 -19.383 1.00 96.44 178 GLY A O 1
ATOM 1455 N N . THR A 1 179 ? 20.509 -1.477 -18.342 1.00 95.25 179 THR A N 1
ATOM 1456 C CA . THR A 1 179 ? 19.758 -1.228 -19.594 1.00 95.25 179 THR A CA 1
ATOM 1457 C C . THR A 1 179 ? 19.222 0.194 -19.711 1.00 95.25 179 THR A C 1
ATOM 1459 O O . THR A 1 179 ? 18.614 0.704 -18.778 1.00 95.25 179 THR A O 1
ATOM 1462 N N . MET A 1 180 ? 19.397 0.821 -20.877 1.00 96.44 180 MET A N 1
ATOM 1463 C CA . MET A 1 180 ? 18.683 2.052 -21.261 1.00 96.44 180 MET A CA 1
ATOM 1464 C C . MET A 1 180 ? 17.416 1.764 -22.079 1.00 96.44 180 MET A C 1
ATOM 1466 O O . MET A 1 180 ? 16.654 2.684 -22.364 1.00 96.44 180 MET A O 1
ATOM 1470 N N . ASN A 1 181 ? 17.186 0.504 -22.471 1.00 96.00 181 ASN A N 1
ATOM 1471 C CA . ASN A 1 181 ? 16.013 0.124 -23.249 1.00 96.00 181 ASN A CA 1
ATOM 1472 C C . ASN A 1 181 ? 14.772 0.093 -22.333 1.00 96.00 181 ASN A C 1
ATOM 1474 O O . ASN A 1 181 ? 14.724 -0.750 -21.429 1.00 96.00 181 ASN A O 1
ATOM 1478 N N . PRO A 1 182 ? 13.760 0.951 -22.569 1.00 95.75 182 PRO A N 1
ATOM 1479 C CA . PRO A 1 182 ? 12.562 1.028 -21.735 1.00 95.75 182 PRO A CA 1
ATOM 1480 C C . PRO A 1 182 ? 11.765 -0.282 -21.705 1.00 95.75 182 PRO A C 1
ATOM 1482 O O . PRO A 1 182 ? 11.192 -0.607 -20.668 1.00 95.75 182 PRO A O 1
ATOM 1485 N N . LEU A 1 183 ? 11.797 -1.087 -22.776 1.00 96.06 183 LEU A N 1
ATOM 1486 C CA . LEU A 1 183 ? 11.134 -2.399 -22.823 1.00 96.06 183 LEU A CA 1
ATOM 1487 C C . LEU A 1 183 ? 11.672 -3.363 -21.758 1.00 96.06 183 LEU A C 1
ATOM 1489 O O . LEU A 1 183 ? 10.947 -4.226 -21.267 1.00 96.06 183 LEU A O 1
ATOM 1493 N N . HIS A 1 184 ? 12.932 -3.191 -21.367 1.00 96.44 184 HIS A N 1
ATOM 1494 C CA . HIS A 1 184 ? 13.582 -3.995 -20.342 1.00 96.44 184 HIS A CA 1
ATOM 1495 C C . HIS A 1 184 ? 13.661 -3.293 -18.985 1.00 96.44 184 HIS A C 1
ATOM 1497 O O . HIS A 1 184 ? 14.278 -3.838 -18.081 1.00 96.44 184 HIS A O 1
ATOM 1503 N N . GLY A 1 185 ? 13.100 -2.091 -18.837 1.00 97.56 185 GLY A N 1
ATOM 1504 C CA . GLY A 1 185 ? 13.130 -1.350 -17.579 1.00 97.56 185 GLY A CA 1
ATOM 1505 C C . GLY A 1 185 ? 12.198 -1.934 -16.515 1.00 97.56 185 GLY A C 1
ATOM 1506 O O . GLY A 1 185 ? 11.315 -2.749 -16.800 1.00 97.56 185 GLY A O 1
ATOM 1507 N N . ARG A 1 186 ? 12.359 -1.468 -15.273 1.00 98.44 186 ARG A N 1
ATOM 1508 C CA . ARG A 1 186 ? 11.372 -1.698 -14.209 1.00 98.44 186 ARG A CA 1
ATOM 1509 C C . ARG A 1 186 ? 10.197 -0.757 -14.421 1.00 98.44 186 ARG A C 1
ATOM 1511 O O . ARG A 1 186 ? 10.385 0.454 -14.525 1.00 98.44 186 ARG A O 1
ATOM 1518 N N . VAL A 1 187 ? 8.995 -1.313 -14.436 1.00 98.56 187 VAL A N 1
ATOM 1519 C CA . VAL A 1 187 ? 7.751 -0.599 -14.710 1.00 98.56 187 VAL A CA 1
ATOM 1520 C C . VAL A 1 187 ? 6.734 -0.919 -13.630 1.00 98.56 187 VAL A C 1
ATOM 1522 O O . VAL A 1 187 ? 6.372 -2.080 -13.423 1.00 98.56 187 VAL A O 1
ATOM 1525 N N . VAL A 1 188 ? 6.273 0.123 -12.947 1.00 98.75 188 VAL A N 1
ATOM 1526 C CA . VAL A 1 188 ? 5.338 0.000 -11.828 1.00 98.75 188 VAL A CA 1
ATOM 1527 C C . VAL A 1 188 ? 4.247 1.058 -11.885 1.00 98.75 188 VAL A C 1
ATOM 1529 O O . VAL A 1 188 ? 4.451 2.150 -12.409 1.00 98.75 188 VAL A O 1
ATOM 1532 N N . ILE A 1 189 ? 3.103 0.741 -11.294 1.00 98.69 189 ILE A N 1
ATOM 1533 C CA . ILE A 1 189 ? 2.030 1.670 -10.957 1.00 98.69 189 ILE A CA 1
ATOM 1534 C C . ILE A 1 189 ? 2.057 1.847 -9.440 1.00 98.69 189 ILE A C 1
ATOM 1536 O O . ILE A 1 189 ? 2.070 0.859 -8.711 1.00 98.69 189 ILE A O 1
ATOM 1540 N N . HIS A 1 190 ? 2.089 3.082 -8.951 1.00 98.12 190 HIS A N 1
ATOM 1541 C CA . HIS A 1 190 ? 2.197 3.357 -7.522 1.00 98.12 190 HIS A CA 1
ATOM 1542 C C . HIS A 1 190 ? 1.340 4.543 -7.083 1.00 98.12 190 HIS A C 1
ATOM 1544 O O . HIS A 1 190 ? 1.019 5.440 -7.867 1.00 98.12 190 HIS A O 1
ATOM 1550 N N . GLY A 1 191 ? 0.973 4.539 -5.808 1.00 97.38 191 GLY A N 1
ATOM 1551 C CA . GLY A 1 191 ? 0.144 5.559 -5.181 1.00 97.38 191 GLY A CA 1
ATOM 1552 C C . GLY A 1 191 ? -0.071 5.249 -3.705 1.00 97.38 191 GLY A C 1
ATOM 1553 O O . GLY A 1 191 ? 0.655 4.440 -3.133 1.00 97.38 191 GLY A O 1
ATOM 1554 N N . HIS A 1 192 ? -1.091 5.867 -3.109 1.00 96.88 192 HIS A N 1
ATOM 1555 C CA . HIS A 1 192 ? -1.364 5.747 -1.678 1.00 96.88 192 HIS A CA 1
ATOM 1556 C C . HIS A 1 192 ? -2.823 5.379 -1.430 1.00 96.88 192 HIS A C 1
ATOM 1558 O O . HIS A 1 192 ? -3.734 5.875 -2.104 1.00 96.88 192 HIS A O 1
ATOM 1564 N N . LEU A 1 193 ? -3.023 4.506 -0.450 1.00 95.38 193 LEU A N 1
ATOM 1565 C CA . LEU A 1 193 ? -4.306 4.169 0.138 1.00 95.38 193 LEU A CA 1
ATOM 1566 C C . LEU A 1 193 ? -4.518 4.975 1.413 1.00 95.38 193 LEU A C 1
ATOM 1568 O O . LEU A 1 193 ? -3.578 5.273 2.158 1.00 95.38 193 LEU A O 1
ATOM 1572 N N . LYS A 1 194 ? -5.783 5.281 1.677 1.00 92.88 194 LYS A N 1
ATOM 1573 C CA . LYS A 1 194 ? -6.197 6.125 2.780 1.00 92.88 194 LYS A CA 1
ATOM 1574 C C . LYS A 1 194 ? -7.216 5.456 3.690 1.00 92.88 194 LYS A C 1
ATOM 1576 O O . LYS A 1 194 ? -8.119 4.749 3.243 1.00 92.88 194 LYS A O 1
ATOM 1581 N N . ALA A 1 195 ? -7.092 5.759 4.974 1.00 86.25 195 ALA A N 1
ATOM 1582 C CA . ALA A 1 195 ? -8.000 5.391 6.051 1.00 86.25 195 ALA A CA 1
ATOM 1583 C C . ALA A 1 195 ? -9.090 6.463 6.225 1.00 86.25 195 ALA A C 1
ATOM 1585 O O . ALA A 1 195 ? -9.313 6.963 7.320 1.00 86.25 195 ALA A O 1
ATOM 1586 N N . GLU A 1 196 ? -9.733 6.865 5.128 1.00 77.62 196 GLU A N 1
ATOM 1587 C CA . GLU A 1 196 ? -10.780 7.905 5.126 1.00 77.62 196 GLU A CA 1
ATOM 1588 C C . GLU A 1 196 ? -12.179 7.317 4.879 1.00 77.62 196 GLU A C 1
ATOM 1590 O O . GLU A 1 196 ? -13.186 8.001 5.048 1.00 77.62 196 GLU A O 1
ATOM 1595 N N . SER A 1 197 ? -12.264 6.047 4.474 1.00 72.12 197 SER A N 1
ATOM 1596 C CA . SER A 1 197 ? -13.533 5.440 4.078 1.00 72.12 197 SER A CA 1
ATOM 1597 C C . SER A 1 197 ? -14.208 4.719 5.231 1.00 72.12 197 SER A C 1
ATOM 1599 O O . SER A 1 197 ? -13.690 3.743 5.768 1.00 72.12 197 SER A O 1
ATOM 1601 N N . LEU A 1 198 ? -15.420 5.168 5.537 1.00 88.44 198 LEU A N 1
ATOM 1602 C CA . LEU A 1 198 ? -16.415 4.344 6.197 1.00 88.44 198 LEU A CA 1
ATOM 1603 C C . LEU A 1 198 ? -17.140 3.528 5.126 1.00 88.44 198 LEU A C 1
ATOM 1605 O O . LEU A 1 198 ? -17.644 4.093 4.156 1.00 88.44 198 LEU A O 1
ATOM 1609 N N . ALA A 1 199 ? -17.219 2.213 5.309 1.00 91.88 199 ALA A N 1
ATOM 1610 C CA . ALA A 1 199 ? -18.018 1.344 4.452 1.00 91.88 199 ALA A CA 1
ATOM 1611 C C . ALA A 1 199 ? -19.072 0.617 5.275 1.00 91.88 199 ALA A C 1
ATOM 1613 O O . ALA A 1 199 ? -18.742 -0.072 6.238 1.00 91.88 199 ALA A O 1
ATOM 1614 N N . LEU A 1 200 ? -20.329 0.760 4.868 1.00 94.44 200 LEU A N 1
ATOM 1615 C CA . LEU A 1 200 ? -21.464 0.063 5.452 1.00 94.44 200 LEU A CA 1
ATOM 1616 C C . LEU A 1 200 ? -22.072 -0.855 4.390 1.00 94.44 200 LEU A C 1
ATOM 1618 O O . LEU A 1 200 ? -22.309 -0.427 3.261 1.00 94.44 200 LEU A O 1
ATOM 1622 N N . GLY A 1 201 ? -22.301 -2.110 4.753 1.00 93.81 201 GLY A N 1
ATOM 1623 C CA . GLY A 1 201 ? -22.999 -3.096 3.937 1.00 93.81 201 GLY A CA 1
ATOM 1624 C C . GLY A 1 201 ? -24.072 -3.806 4.754 1.00 93.81 201 GLY A C 1
ATOM 1625 O O . GLY A 1 201 ? -23.936 -3.941 5.968 1.00 93.81 201 GLY A O 1
ATOM 1626 N N . GLY A 1 202 ? -25.124 -4.276 4.087 1.00 96.38 202 GLY A N 1
ATOM 1627 C CA . GLY A 1 202 ? -26.279 -4.899 4.737 1.00 96.38 202 GLY A CA 1
ATOM 1628 C C . GLY A 1 202 ? -27.458 -3.935 4.939 1.00 96.38 202 GLY A C 1
ATOM 1629 O O . GLY A 1 202 ? -27.463 -2.845 4.365 1.00 96.38 202 GLY A O 1
ATOM 1630 N N . PRO A 1 203 ? -28.488 -4.357 5.694 1.00 97.06 203 PRO A N 1
ATOM 1631 C CA . PRO A 1 203 ? -29.750 -3.629 5.832 1.00 97.06 203 PRO A CA 1
ATOM 1632 C C . PRO A 1 203 ? -29.702 -2.434 6.795 1.00 97.06 203 PRO A C 1
ATOM 1634 O O . PRO A 1 203 ? -30.584 -1.579 6.727 1.00 97.06 203 PRO A O 1
ATOM 1637 N N . LEU A 1 204 ? -28.704 -2.330 7.681 1.00 97.25 204 LEU A N 1
ATOM 1638 C CA . LEU A 1 204 ? -28.529 -1.140 8.514 1.00 97.25 204 LEU A CA 1
ATOM 1639 C C . LEU A 1 204 ? -28.157 0.053 7.625 1.00 97.25 204 LEU A C 1
ATOM 1641 O O . LEU A 1 204 ? -27.149 0.027 6.920 1.00 97.25 204 LEU A O 1
ATOM 1645 N N . THR A 1 205 ? -28.959 1.116 7.665 1.00 95.69 205 THR A N 1
ATOM 1646 C CA . THR A 1 205 ? -28.720 2.311 6.848 1.00 95.69 205 THR A CA 1
ATOM 1647 C C . THR A 1 205 ? -27.676 3.224 7.484 1.00 95.69 205 THR A C 1
ATOM 1649 O O . THR A 1 205 ? -27.517 3.275 8.706 1.00 95.69 205 THR A O 1
ATOM 1652 N N . ALA A 1 206 ? -26.980 4.010 6.657 1.00 94.50 206 ALA A N 1
ATOM 1653 C CA . ALA A 1 206 ? -26.023 4.995 7.156 1.00 94.50 206 ALA A CA 1
ATOM 1654 C C . ALA A 1 206 ? -26.705 6.026 8.072 1.00 94.50 206 ALA A C 1
ATOM 1656 O O . ALA A 1 206 ? -26.164 6.368 9.118 1.00 94.50 206 ALA A O 1
ATOM 1657 N N . GLU A 1 207 ? -27.914 6.469 7.724 1.00 95.69 207 GLU A N 1
ATOM 1658 C CA . GLU A 1 207 ? -28.701 7.410 8.528 1.00 95.69 207 GLU A CA 1
ATOM 1659 C C . GLU A 1 207 ? -28.960 6.892 9.951 1.00 95.69 207 GLU A C 1
ATOM 1661 O O . GLU A 1 207 ? -28.810 7.643 10.913 1.00 95.69 207 GLU A O 1
ATOM 1666 N N . ALA A 1 208 ? -29.258 5.598 10.094 1.00 96.06 208 ALA A N 1
ATOM 1667 C CA . ALA A 1 208 ? -29.462 4.956 11.389 1.00 96.06 208 ALA A CA 1
ATOM 1668 C C . ALA A 1 208 ? -28.143 4.693 12.140 1.00 96.06 208 ALA A C 1
ATOM 1670 O O . ALA A 1 208 ? -28.081 4.833 13.362 1.00 96.06 208 ALA A O 1
ATOM 1671 N N . ALA A 1 209 ? -27.076 4.324 11.424 1.00 96.19 209 ALA A N 1
ATOM 1672 C CA . ALA A 1 209 ? -25.796 3.961 12.029 1.00 96.19 209 ALA A CA 1
ATOM 1673 C C . ALA A 1 209 ? -24.980 5.170 12.519 1.00 96.19 209 ALA A C 1
ATOM 1675 O O . ALA A 1 209 ? -24.341 5.098 13.572 1.00 96.19 209 ALA A O 1
ATOM 1676 N N . MET A 1 210 ? -24.978 6.279 11.768 1.00 95.31 210 MET A N 1
ATOM 1677 C CA . MET A 1 210 ? -24.073 7.409 12.019 1.00 95.31 210 MET A CA 1
ATOM 1678 C C . MET A 1 210 ? -24.239 8.075 13.393 1.00 95.31 210 MET A C 1
ATOM 1680 O O . MET A 1 210 ? -23.211 8.386 13.996 1.00 95.31 210 MET A O 1
ATOM 1684 N N . PRO A 1 211 ? -25.457 8.322 13.923 1.00 96.50 211 PRO A N 1
ATOM 1685 C CA . PRO A 1 211 ? -25.611 8.964 15.229 1.00 96.50 211 PRO A CA 1
ATOM 1686 C C . PRO A 1 211 ? -24.984 8.148 16.364 1.00 96.50 211 PRO A C 1
ATOM 1688 O O . PRO A 1 211 ? -24.246 8.695 17.182 1.00 96.50 211 PRO A O 1
ATOM 1691 N N . VAL A 1 212 ? -25.223 6.833 16.369 1.00 96.88 212 VAL A N 1
ATOM 1692 C CA . VAL A 1 212 ? -24.656 5.905 17.357 1.00 96.88 212 VAL A CA 1
ATOM 1693 C C . VAL A 1 212 ? -23.142 5.825 17.201 1.00 96.88 212 VAL A C 1
ATOM 1695 O O . VAL A 1 212 ? -22.402 5.961 18.175 1.00 96.88 212 VAL A O 1
ATOM 1698 N N . LEU A 1 213 ? -22.669 5.668 15.961 1.00 96.19 213 LEU A N 1
ATOM 1699 C CA . LEU A 1 213 ? -21.243 5.593 15.688 1.00 96.19 213 LEU A CA 1
ATOM 1700 C C . LEU A 1 213 ? -20.515 6.857 16.146 1.00 96.19 213 LEU A C 1
ATOM 1702 O O . LEU A 1 213 ? -19.458 6.754 16.759 1.00 96.19 213 LEU A O 1
ATOM 1706 N N . ARG A 1 214 ? -21.080 8.044 15.894 1.00 96.19 214 ARG A N 1
ATOM 1707 C CA . ARG A 1 214 ? -20.493 9.322 16.315 1.00 96.19 214 ARG A CA 1
ATOM 1708 C C . ARG A 1 214 ? -20.273 9.364 17.825 1.00 96.19 214 ARG A C 1
ATOM 1710 O O . ARG A 1 214 ? -19.178 9.714 18.250 1.00 96.19 214 ARG A O 1
ATOM 1717 N N . GLN A 1 215 ? -21.256 8.934 18.616 1.00 96.62 215 GLN A N 1
ATOM 1718 C CA . GLN A 1 215 ? -21.139 8.896 20.075 1.00 96.62 215 GLN A CA 1
ATOM 1719 C C . GLN A 1 215 ? -20.014 7.959 20.545 1.00 96.62 215 GLN A C 1
ATOM 1721 O O . GLN A 1 215 ? -19.261 8.292 21.462 1.00 96.62 215 GLN A O 1
ATOM 1726 N N . THR A 1 216 ? -19.870 6.784 19.927 1.00 97.25 216 THR A N 1
ATOM 1727 C CA . THR A 1 216 ? -18.745 5.885 20.228 1.00 97.25 216 THR A CA 1
ATOM 1728 C C . THR A 1 216 ? -17.416 6.499 19.789 1.00 97.25 216 THR A C 1
ATOM 1730 O O . THR A 1 216 ? -16.444 6.469 20.544 1.00 97.25 216 THR A O 1
ATOM 1733 N N . MET A 1 217 ? -17.367 7.109 18.603 1.00 95.81 217 MET A N 1
ATOM 1734 C CA . MET A 1 217 ? -16.153 7.722 18.065 1.00 95.81 217 MET A CA 1
ATOM 1735 C C . MET A 1 217 ? -15.695 8.945 18.863 1.00 95.81 217 MET A C 1
ATOM 1737 O O . MET A 1 217 ? -14.496 9.182 18.936 1.00 95.81 217 MET A O 1
ATOM 1741 N N . GLU A 1 218 ? -16.592 9.672 19.529 1.00 96.81 218 GLU A N 1
ATOM 1742 C CA . GLU A 1 218 ? -16.229 10.730 20.484 1.00 96.81 218 GLU A CA 1
ATOM 1743 C C . GLU A 1 218 ? -15.446 10.172 21.684 1.00 96.81 218 GLU A C 1
ATOM 1745 O O . GLU A 1 218 ? -14.429 10.741 22.082 1.00 96.81 218 GLU A O 1
ATOM 1750 N N . LYS A 1 219 ? -15.853 9.013 22.221 1.00 96.88 219 LYS A N 1
ATOM 1751 C CA . LYS A 1 219 ? -15.117 8.329 23.302 1.00 96.88 219 LYS A CA 1
ATOM 1752 C C . LYS A 1 219 ? -13.756 7.830 22.822 1.00 96.88 219 LYS A C 1
ATOM 1754 O O . LYS A 1 219 ? -12.753 8.001 23.514 1.00 96.88 219 LYS A O 1
ATOM 1759 N N . VAL A 1 220 ? -13.715 7.252 21.619 1.00 96.50 220 VAL A N 1
ATOM 1760 C CA . VAL A 1 220 ? -12.464 6.820 20.979 1.00 96.50 220 VAL A CA 1
ATOM 1761 C C . VAL A 1 220 ? -11.541 8.015 20.746 1.00 96.50 220 VAL A C 1
ATOM 1763 O O . VAL A 1 220 ? -10.345 7.908 21.006 1.00 96.50 220 VAL A O 1
ATOM 1766 N N . ALA A 1 221 ? -12.067 9.161 20.312 1.00 95.12 221 ALA A N 1
ATOM 1767 C CA . ALA A 1 221 ? -11.295 10.381 20.102 1.00 95.12 221 ALA A CA 1
ATOM 1768 C C . ALA A 1 221 ? -10.712 10.923 21.416 1.00 95.12 221 ALA A C 1
ATOM 1770 O O . ALA A 1 221 ? -9.534 11.273 21.447 1.00 95.12 221 ALA A O 1
ATOM 1771 N N . ALA A 1 222 ? -11.485 10.923 22.508 1.00 96.19 222 ALA A N 1
ATOM 1772 C CA . ALA A 1 222 ? -10.995 11.319 23.829 1.00 96.19 222 ALA A CA 1
ATOM 1773 C C . ALA A 1 222 ? -9.841 10.417 24.304 1.00 96.19 222 ALA A C 1
ATOM 1775 O O . ALA A 1 222 ? -8.762 10.911 24.629 1.00 96.19 222 ALA A O 1
ATOM 1776 N N . LEU A 1 223 ? -10.020 9.093 24.232 1.00 95.50 223 LEU A N 1
ATOM 1777 C CA . LEU A 1 223 ? -8.960 8.130 24.549 1.00 95.50 223 LEU A CA 1
ATOM 1778 C C . LEU A 1 223 ? -7.731 8.320 23.644 1.00 95.50 223 LEU A C 1
ATOM 1780 O O . LEU A 1 223 ? -6.592 8.227 24.097 1.00 95.50 223 LEU A O 1
ATOM 1784 N N . THR A 1 224 ? -7.953 8.587 22.358 1.00 94.31 224 THR A N 1
ATOM 1785 C CA . THR A 1 224 ? -6.883 8.832 21.383 1.00 94.31 224 THR A CA 1
ATOM 1786 C C . THR A 1 224 ? -6.079 10.067 21.754 1.00 94.31 224 THR A C 1
ATOM 1788 O O . THR A 1 224 ? -4.855 9.990 21.796 1.00 94.31 224 THR A O 1
ATOM 1791 N N . HIS A 1 225 ? -6.744 11.166 22.107 1.00 93.88 225 HIS A N 1
ATOM 1792 C CA . HIS A 1 225 ? -6.101 12.398 22.557 1.00 93.88 225 HIS A CA 1
ATOM 1793 C C . HIS A 1 225 ? -5.261 12.194 23.830 1.00 93.88 225 HIS A C 1
ATOM 1795 O O . HIS A 1 225 ? -4.179 12.755 23.956 1.00 93.88 225 HIS A O 1
ATOM 1801 N N . GLU A 1 226 ? -5.692 11.344 24.761 1.00 92.81 226 GLU A N 1
ATOM 1802 C CA . GLU A 1 226 ? -4.878 10.975 25.933 1.00 92.81 226 GLU A CA 1
ATOM 1803 C C . GLU A 1 226 ? -3.673 10.085 25.574 1.00 92.81 226 GLU A C 1
ATOM 1805 O O . GLU A 1 226 ? -2.724 9.958 26.351 1.00 92.81 226 GLU A O 1
ATOM 1810 N N . SER A 1 227 ? -3.702 9.467 24.391 1.00 92.06 227 SER A N 1
ATOM 1811 C CA . SER A 1 227 ? -2.745 8.445 23.965 1.00 92.06 227 SER A CA 1
ATOM 1812 C C . SER A 1 227 ? -1.714 8.920 22.938 1.00 92.06 227 SER A C 1
ATOM 1814 O O . SER A 1 227 ? -0.704 8.237 22.751 1.00 92.06 227 SER A O 1
ATOM 1816 N N . VAL A 1 228 ? -1.904 10.089 22.306 1.00 91.19 228 VAL A N 1
ATOM 1817 C CA . VAL A 1 228 ? -1.007 10.592 21.238 1.00 91.19 228 VAL A CA 1
ATOM 1818 C C . VAL A 1 228 ? 0.450 10.758 21.683 1.00 91.19 228 VAL A C 1
ATOM 1820 O O . VAL A 1 228 ? 1.357 10.690 20.861 1.00 91.19 228 VAL A O 1
ATOM 1823 N N . ALA A 1 229 ? 0.703 10.921 22.985 1.00 89.25 229 ALA A N 1
ATOM 1824 C CA . ALA A 1 229 ? 2.057 11.037 23.526 1.00 89.25 229 ALA A CA 1
ATOM 1825 C C . ALA A 1 229 ? 2.866 9.726 23.452 1.00 89.25 229 ALA A C 1
ATOM 1827 O O . ALA A 1 229 ? 4.087 9.751 23.606 1.00 89.25 229 ALA A O 1
ATOM 1828 N N . TYR A 1 230 ? 2.212 8.574 23.264 1.00 88.75 230 TYR A N 1
ATOM 1829 C CA . TYR A 1 230 ? 2.876 7.267 23.270 1.00 88.75 230 TYR A CA 1
ATOM 1830 C C . TYR A 1 230 ? 2.421 6.303 22.164 1.00 88.75 230 TYR A C 1
ATOM 1832 O O . TYR A 1 230 ? 3.109 5.307 21.940 1.00 88.75 230 TYR A O 1
ATOM 1840 N N . VAL A 1 231 ? 1.333 6.591 21.442 1.00 90.75 231 VAL A N 1
ATOM 1841 C CA . VAL A 1 231 ? 0.866 5.816 20.278 1.00 90.75 231 VAL A CA 1
ATOM 1842 C C . VAL A 1 231 ? 0.807 6.710 19.042 1.00 90.75 231 VAL A C 1
ATOM 1844 O O . VAL A 1 231 ? 0.378 7.855 19.127 1.00 90.75 231 VAL A O 1
ATOM 1847 N N . ASN A 1 232 ? 1.180 6.176 17.880 1.00 90.31 232 ASN A N 1
ATOM 1848 C CA . ASN A 1 232 ? 0.952 6.822 16.588 1.00 90.31 232 ASN A CA 1
ATOM 1849 C C . ASN A 1 232 ? 0.582 5.800 15.509 1.00 90.31 232 ASN A C 1
ATOM 1851 O O . ASN A 1 232 ? 1.109 4.685 15.478 1.00 90.31 232 ASN A O 1
ATOM 1855 N N . GLY A 1 233 ? -0.262 6.203 14.565 1.00 91.81 233 GLY A N 1
ATOM 1856 C CA . GLY A 1 233 ? -0.576 5.429 13.370 1.00 91.81 233 GLY A CA 1
ATOM 1857 C C . GLY A 1 233 ? -2.060 5.273 13.168 1.00 91.81 233 GLY A C 1
ATOM 1858 O O . GLY A 1 233 ? -2.830 6.191 13.421 1.00 91.81 233 GLY A O 1
ATOM 1859 N N . PHE A 1 234 ? -2.469 4.115 12.680 1.00 93.50 234 PHE A N 1
ATOM 1860 C CA . PHE A 1 234 ? -3.873 3.856 12.425 1.00 93.50 234 PHE A CA 1
ATOM 1861 C C . PHE A 1 234 ? -4.187 2.380 12.597 1.00 93.50 234 PHE A C 1
ATOM 1863 O O . PHE A 1 234 ? -3.309 1.518 12.527 1.00 93.50 234 PHE A O 1
ATOM 1870 N N . MET A 1 235 ? -5.465 2.099 12.769 1.00 94.44 235 MET A N 1
ATOM 1871 C CA . MET A 1 235 ? -6.022 0.788 12.514 1.00 94.44 235 MET A CA 1
ATOM 1872 C C . MET A 1 235 ? -7.350 0.925 11.783 1.00 94.44 235 MET A C 1
ATOM 1874 O O . MET A 1 235 ? -8.032 1.941 11.885 1.00 94.44 235 MET A O 1
ATOM 1878 N N . THR A 1 236 ? -7.731 -0.107 11.054 1.00 96.00 236 THR A N 1
ATOM 1879 C CA . THR A 1 236 ? -9.058 -0.241 10.462 1.00 96.00 236 THR A CA 1
ATOM 1880 C C . THR A 1 236 ? -9.752 -1.428 11.099 1.00 96.00 236 THR A C 1
ATOM 1882 O O . THR A 1 236 ? -9.149 -2.478 11.334 1.00 96.00 236 THR A O 1
ATOM 1885 N N . VAL A 1 237 ? -11.031 -1.259 11.408 1.00 97.06 237 VAL A N 1
ATOM 1886 C CA . VAL A 1 237 ? -11.819 -2.245 12.143 1.00 97.06 237 VAL A CA 1
ATOM 1887 C C . VAL A 1 237 ? -13.095 -2.528 11.370 1.00 97.06 237 VAL A C 1
ATOM 1889 O O . VAL A 1 237 ? -13.778 -1.601 10.939 1.00 97.06 237 VAL A O 1
ATOM 1892 N N . ARG A 1 238 ? -13.419 -3.811 11.204 1.00 97.50 238 ARG A N 1
ATOM 1893 C CA . ARG A 1 238 ? -14.709 -4.285 10.710 1.00 97.50 238 ARG A CA 1
ATOM 1894 C C . ARG A 1 238 ? -15.549 -4.791 11.870 1.00 97.50 238 ARG A C 1
ATOM 1896 O O . ARG A 1 238 ? -15.127 -5.673 12.614 1.00 97.50 238 ARG A O 1
ATOM 1903 N N . LEU A 1 239 ? -16.745 -4.240 11.992 1.00 98.31 239 LEU A N 1
ATOM 1904 C CA . LEU A 1 239 ? -17.782 -4.682 12.907 1.00 98.31 239 LEU A CA 1
ATOM 1905 C C . LEU A 1 239 ? -18.781 -5.534 12.133 1.00 98.31 239 LEU A C 1
ATOM 1907 O O . LEU A 1 239 ? -19.216 -5.140 11.049 1.00 98.31 239 LEU A O 1
ATOM 1911 N N . THR A 1 240 ? -19.152 -6.675 12.701 1.00 98.44 240 THR A N 1
ATOM 1912 C CA . THR A 1 240 ? -20.356 -7.411 12.297 1.00 98.44 240 THR A CA 1
ATOM 1913 C C . THR A 1 240 ? -21.458 -7.058 13.280 1.00 98.44 240 THR A C 1
ATOM 1915 O O . THR A 1 240 ? -21.248 -7.139 14.490 1.00 98.44 240 THR A O 1
ATOM 1918 N N . ILE A 1 241 ? -22.597 -6.608 12.766 1.00 98.56 241 ILE A N 1
ATOM 1919 C CA . ILE A 1 241 ? -23.726 -6.092 13.539 1.00 98.56 241 ILE A CA 1
ATOM 1920 C C . ILE A 1 241 ? -24.901 -7.035 13.303 1.00 98.56 241 ILE A C 1
ATOM 1922 O O . ILE A 1 241 ? -25.340 -7.206 12.165 1.00 98.56 241 ILE A O 1
ATOM 1926 N N . GLY A 1 242 ? -25.385 -7.663 14.372 1.00 98.38 242 GLY A N 1
ATOM 1927 C CA . GLY A 1 242 ? -26.533 -8.558 14.321 1.00 98.38 242 GLY A CA 1
ATOM 1928 C C . GLY A 1 242 ? -27.844 -7.817 14.019 1.00 98.38 242 GLY A C 1
ATOM 1929 O O . GLY A 1 242 ? -27.908 -6.593 14.149 1.00 98.38 242 GLY A O 1
ATOM 1930 N N . PRO A 1 243 ? -28.922 -8.543 13.664 1.00 97.75 243 PRO A N 1
ATOM 1931 C CA . PRO A 1 243 ? -30.234 -7.942 13.400 1.00 97.75 243 PRO A CA 1
ATOM 1932 C C . PRO A 1 243 ? -30.813 -7.167 14.594 1.00 97.75 243 PRO A C 1
ATOM 1934 O O . PRO A 1 243 ? -31.598 -6.241 14.419 1.00 97.75 243 PRO A O 1
ATOM 1937 N N . ASP A 1 244 ? -30.408 -7.518 15.818 1.00 97.88 244 ASP A N 1
ATOM 1938 C CA . ASP A 1 244 ? -30.778 -6.829 17.059 1.00 97.88 244 ASP A CA 1
ATOM 1939 C C . ASP A 1 244 ? -29.947 -5.560 17.332 1.00 97.88 244 ASP A C 1
ATOM 1941 O O . ASP A 1 244 ? -30.113 -4.922 18.372 1.00 97.88 244 ASP A O 1
ATOM 1945 N N . GLY A 1 245 ? -29.044 -5.206 16.412 1.00 98.00 245 GLY A N 1
ATOM 1946 C CA . GLY A 1 245 ? -28.172 -4.042 16.494 1.00 98.00 245 GLY A CA 1
ATOM 1947 C C . GLY A 1 245 ? -26.909 -4.248 17.333 1.00 98.00 245 GLY A C 1
ATOM 1948 O O . GLY A 1 245 ? -26.061 -3.355 17.386 1.00 98.00 245 GLY A O 1
ATOM 1949 N N . ARG A 1 246 ? -26.726 -5.404 17.983 1.00 98.38 246 ARG A N 1
ATOM 1950 C CA . ARG A 1 246 ? -25.518 -5.673 18.775 1.00 98.38 246 ARG A CA 1
ATOM 1951 C C . ARG A 1 246 ? -24.340 -6.004 17.871 1.00 98.38 246 ARG A C 1
ATOM 1953 O O . ARG A 1 246 ? -24.473 -6.756 16.907 1.00 98.38 246 ARG A O 1
ATOM 1960 N N . VAL A 1 247 ? -23.160 -5.497 18.215 1.00 98.56 247 VAL A N 1
ATOM 1961 C CA . VAL A 1 247 ? -21.920 -5.924 17.562 1.00 98.56 247 VAL A CA 1
ATOM 1962 C C . VAL A 1 247 ? -21.585 -7.350 18.007 1.00 98.56 247 VAL A C 1
ATOM 1964 O O . VAL A 1 247 ? -21.382 -7.616 19.189 1.00 98.56 247 VAL A O 1
ATOM 1967 N N . THR A 1 248 ? -21.546 -8.279 17.055 1.00 98.25 248 THR A N 1
ATOM 1968 C CA . THR A 1 248 ? -21.278 -9.708 17.285 1.00 98.25 248 THR A CA 1
ATOM 1969 C C . THR A 1 248 ? -19.817 -10.078 17.036 1.00 98.25 248 THR A C 1
ATOM 1971 O O . THR A 1 248 ? -19.326 -11.059 17.593 1.00 98.25 248 THR A O 1
ATOM 1974 N N . LEU A 1 249 ? -19.102 -9.288 16.229 1.00 98.31 249 LEU A N 1
ATOM 1975 C CA . LEU A 1 249 ? -17.681 -9.469 15.946 1.00 98.31 249 LEU A CA 1
ATOM 1976 C C . LEU A 1 249 ? -16.995 -8.118 15.747 1.00 98.31 249 LEU A C 1
ATOM 1978 O O . LEU A 1 249 ? -17.491 -7.268 15.008 1.00 98.31 249 LEU A O 1
ATOM 1982 N N . VAL A 1 250 ? -15.814 -7.968 16.348 1.00 98.19 250 VAL A N 1
ATOM 1983 C CA . VAL A 1 250 ? -14.891 -6.849 16.127 1.00 98.19 250 VAL A CA 1
ATOM 1984 C C . VAL A 1 250 ? -13.604 -7.411 15.536 1.00 98.19 250 VAL A C 1
ATOM 1986 O O . VAL A 1 250 ? -12.877 -8.145 16.203 1.00 98.19 250 VAL A O 1
ATOM 1989 N N . GLN A 1 251 ? -13.317 -7.077 14.282 1.00 96.88 251 GLN A N 1
ATOM 1990 C CA . GLN A 1 251 ? -12.171 -7.602 13.551 1.00 96.88 251 GLN A CA 1
ATOM 1991 C C . GLN A 1 251 ? -11.256 -6.462 13.085 1.00 96.88 251 GLN A C 1
ATOM 1993 O O . GLN A 1 251 ? -11.621 -5.728 12.166 1.00 96.88 251 GLN A O 1
ATOM 1998 N N . PRO A 1 252 ? -10.048 -6.314 13.652 1.00 95.44 252 PRO A N 1
ATOM 1999 C CA . PRO A 1 252 ? -9.012 -5.482 13.049 1.00 95.44 252 PRO A CA 1
ATOM 2000 C C . PRO A 1 252 ? -8.637 -6.034 11.665 1.00 95.44 252 PRO A C 1
ATOM 2002 O O . PRO A 1 252 ? -8.299 -7.213 11.545 1.00 95.44 252 PRO A O 1
ATOM 2005 N N . LEU A 1 253 ? -8.705 -5.201 10.625 1.00 94.25 253 LEU A N 1
ATOM 2006 C CA . LEU A 1 253 ? -8.298 -5.566 9.261 1.00 94.25 253 LEU A CA 1
ATOM 2007 C C . LEU A 1 253 ? -6.844 -5.167 9.000 1.00 94.25 253 LEU A C 1
ATOM 2009 O O . LEU A 1 253 ? -6.038 -5.967 8.531 1.00 94.25 253 LEU A O 1
ATOM 2013 N N . CYS A 1 254 ? -6.494 -3.930 9.348 1.00 93.00 254 CYS A N 1
ATOM 2014 C CA . CYS A 1 254 ? -5.137 -3.412 9.290 1.00 93.00 254 CYS A CA 1
ATOM 2015 C C . CYS A 1 254 ? -4.803 -2.767 10.632 1.00 93.00 254 CYS A C 1
ATOM 2017 O O . CYS A 1 254 ? -5.557 -1.926 11.107 1.00 93.00 254 CYS A O 1
ATOM 2019 N N . ASP A 1 255 ? -3.680 -3.144 11.238 1.00 92.94 255 ASP A N 1
ATOM 2020 C CA . ASP A 1 255 ? -3.193 -2.538 12.475 1.00 92.94 255 ASP A CA 1
ATOM 2021 C C . ASP A 1 255 ? -1.762 -2.053 12.275 1.00 92.94 255 ASP A C 1
ATOM 2023 O O . ASP A 1 255 ? -0.829 -2.838 12.074 1.00 92.94 255 ASP A O 1
ATOM 2027 N N . ARG A 1 256 ? -1.620 -0.733 12.285 1.00 91.50 256 ARG A N 1
ATOM 2028 C CA . ARG A 1 256 ? -0.362 -0.006 12.172 1.00 91.50 256 ARG A CA 1
ATOM 2029 C C . ARG A 1 256 ? -0.205 0.965 13.341 1.00 91.50 256 ARG A C 1
ATOM 2031 O O . ARG A 1 256 ? 0.415 2.019 13.199 1.00 91.50 256 ARG A O 1
ATOM 2038 N N . LEU A 1 257 ? -0.759 0.630 14.504 1.00 91.06 257 LEU A N 1
ATOM 2039 C CA . LEU A 1 257 ? -0.493 1.368 15.733 1.00 91.06 257 LEU A CA 1
ATOM 2040 C C . LEU A 1 257 ? 0.921 1.029 16.212 1.00 91.06 257 LEU A C 1
ATOM 2042 O O . LEU A 1 257 ? 1.256 -0.134 16.441 1.00 91.06 257 LEU A O 1
ATOM 2046 N N . LEU A 1 258 ? 1.760 2.052 16.341 1.00 86.88 258 LEU A N 1
ATOM 2047 C CA . LEU A 1 258 ? 3.153 1.937 16.759 1.00 86.88 258 LEU A CA 1
ATOM 2048 C C . LEU A 1 258 ? 3.370 2.694 18.066 1.00 86.88 258 LEU A C 1
ATOM 2050 O O . LEU A 1 258 ? 2.784 3.755 18.291 1.00 86.88 258 LEU A O 1
ATOM 2054 N N . ALA A 1 259 ? 4.237 2.148 18.914 1.00 86.56 259 ALA A N 1
ATOM 2055 C CA . ALA A 1 259 ? 4.676 2.826 20.123 1.00 86.56 259 ALA A CA 1
ATOM 2056 C C . ALA A 1 259 ? 5.677 3.928 19.753 1.00 86.56 259 ALA A C 1
ATOM 2058 O O . ALA A 1 259 ? 6.642 3.672 19.032 1.00 86.56 259 ALA A O 1
ATOM 2059 N N . LEU A 1 260 ? 5.473 5.139 20.269 1.00 83.75 260 LEU A N 1
ATOM 2060 C CA . LEU A 1 260 ? 6.455 6.227 20.162 1.00 83.75 260 LEU A CA 1
ATOM 2061 C C . LEU A 1 260 ? 7.562 6.109 21.213 1.00 83.75 260 LEU A C 1
ATOM 2063 O O . LEU A 1 260 ? 8.638 6.687 21.072 1.00 83.75 260 LEU A O 1
ATOM 2067 N N . THR A 1 261 ? 7.294 5.355 22.276 1.00 76.69 261 THR A N 1
ATOM 2068 C CA . THR A 1 261 ? 8.226 5.097 23.369 1.00 76.69 261 THR A CA 1
ATOM 2069 C C . THR A 1 261 ? 8.388 3.587 23.575 1.00 76.69 261 THR A C 1
ATOM 2071 O O . THR A 1 261 ? 7.566 2.810 23.097 1.00 76.69 261 THR A O 1
ATOM 2074 N N . PRO A 1 262 ? 9.435 3.129 24.284 1.00 70.25 262 PRO A N 1
ATOM 2075 C CA . PRO A 1 262 ? 9.694 1.704 24.527 1.00 70.25 262 PRO A CA 1
ATOM 2076 C C . PRO A 1 262 ? 8.590 0.926 25.272 1.00 70.25 262 PRO A C 1
ATOM 2078 O O . PRO A 1 262 ? 8.695 -0.290 25.411 1.00 70.25 262 PRO A O 1
ATOM 2081 N N . ASP A 1 263 ? 7.562 1.600 25.795 1.00 69.12 263 ASP A N 1
ATOM 2082 C CA . ASP A 1 263 ? 6.529 1.016 26.657 1.00 69.12 263 ASP A CA 1
ATOM 2083 C C . ASP A 1 263 ? 5.384 0.375 25.838 1.00 69.12 263 ASP A C 1
ATOM 2085 O O . ASP A 1 263 ? 4.279 0.909 25.709 1.00 69.12 263 ASP A O 1
ATOM 2089 N N . VAL A 1 264 ? 5.670 -0.799 25.260 1.00 65.88 264 VAL A N 1
ATOM 2090 C CA . VAL A 1 264 ? 4.745 -1.612 24.440 1.00 65.88 264 VAL A CA 1
ATOM 2091 C C . VAL A 1 264 ? 3.391 -1.924 25.115 1.00 65.88 264 VAL A C 1
ATOM 2093 O O . VAL A 1 264 ? 2.373 -1.854 24.417 1.00 65.88 264 VAL A O 1
ATOM 2096 N N . PRO A 1 265 ? 3.299 -2.217 26.434 1.00 75.69 265 PRO A N 1
ATOM 2097 C CA . PRO A 1 265 ? 2.017 -2.452 27.111 1.00 75.69 265 PRO A CA 1
ATOM 2098 C C . PRO A 1 265 ? 0.953 -1.372 26.882 1.00 75.69 265 PRO A C 1
ATOM 2100 O O . PRO A 1 265 ? -0.245 -1.675 26.881 1.00 75.69 265 PRO A O 1
ATOM 2103 N N . ARG A 1 266 ? 1.360 -0.116 26.660 1.00 83.69 266 ARG A N 1
ATOM 2104 C CA . ARG A 1 266 ? 0.420 0.992 26.461 1.00 83.69 266 ARG A CA 1
ATOM 2105 C C . 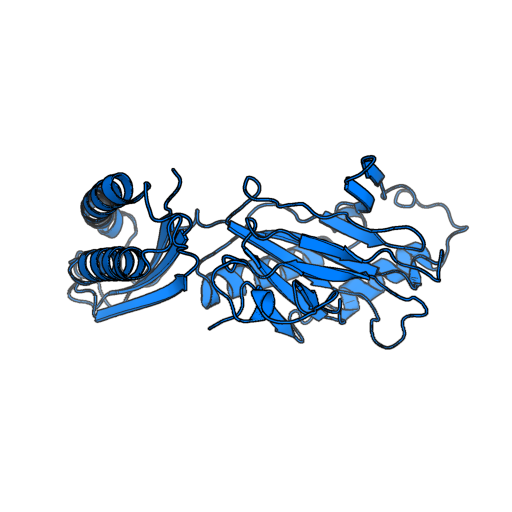ARG A 1 266 ? -0.279 0.957 25.105 1.00 83.69 266 ARG A C 1
A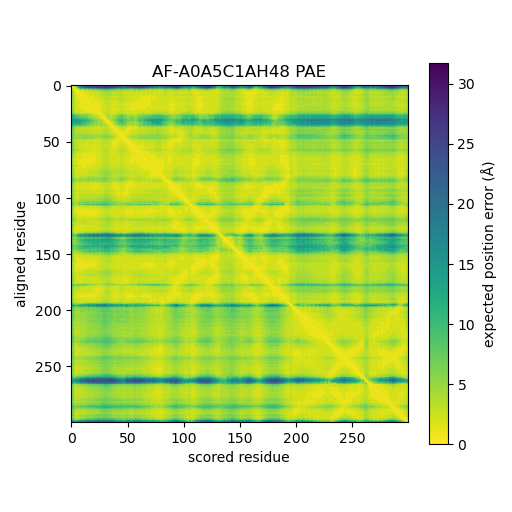TOM 2107 O O . ARG A 1 266 ? -1.476 1.225 25.056 1.00 83.69 266 ARG A O 1
ATOM 2114 N N . VAL A 1 267 ? 0.415 0.573 24.030 1.00 88.94 267 VAL A N 1
ATOM 2115 C CA . VAL A 1 267 ? -0.203 0.434 22.694 1.00 88.94 267 VAL A CA 1
ATOM 2116 C C . VAL A 1 267 ? -1.247 -0.679 22.705 1.00 88.94 267 VAL A C 1
ATOM 2118 O O . VAL A 1 267 ? -2.354 -0.492 22.207 1.00 88.94 267 VAL A O 1
ATOM 2121 N N . GLU A 1 268 ? -0.928 -1.814 23.331 1.00 90.75 268 GLU A N 1
ATOM 2122 C CA . GLU A 1 268 ? -1.867 -2.934 23.462 1.00 90.75 268 GLU A CA 1
ATOM 2123 C C . GLU A 1 268 ? -3.095 -2.574 24.296 1.00 90.75 268 GLU A C 1
ATOM 2125 O O . GLU A 1 268 ? -4.216 -2.970 23.973 1.00 90.75 268 GLU A O 1
ATOM 2130 N N . THR A 1 269 ? -2.888 -1.800 25.363 1.00 93.06 269 THR A N 1
ATOM 2131 C CA . THR A 1 269 ? -3.979 -1.307 26.206 1.00 93.06 269 THR A CA 1
ATOM 2132 C C . THR A 1 269 ? -4.874 -0.350 25.426 1.00 93.06 269 THR A C 1
ATOM 2134 O O . THR A 1 269 ? -6.087 -0.542 25.418 1.00 93.06 269 THR A O 1
ATOM 2137 N N . TYR A 1 270 ? -4.294 0.619 24.710 1.00 94.44 270 TYR A N 1
ATOM 2138 C CA . TYR A 1 270 ? -5.038 1.534 23.844 1.00 94.44 270 TYR A CA 1
ATOM 2139 C C . TYR A 1 270 ? -5.862 0.770 22.799 1.00 94.44 270 TYR A C 1
ATOM 2141 O O . TYR A 1 270 ? -7.079 0.942 22.726 1.00 94.44 270 TYR A O 1
ATOM 2149 N N . ARG A 1 271 ? -5.223 -0.143 22.055 1.00 95.12 271 ARG A N 1
ATOM 2150 C CA . ARG A 1 271 ? -5.883 -0.984 21.050 1.00 95.12 271 ARG A CA 1
ATOM 2151 C C . ARG A 1 271 ? -7.070 -1.731 21.645 1.00 95.12 271 ARG A C 1
ATOM 2153 O O . ARG A 1 271 ? -8.175 -1.642 21.120 1.00 95.12 271 ARG A O 1
ATOM 2160 N N . ARG A 1 272 ? -6.859 -2.452 22.750 1.00 96.31 272 ARG A N 1
ATOM 2161 C CA . ARG A 1 272 ? -7.916 -3.235 23.404 1.00 96.31 272 ARG A CA 1
ATOM 2162 C C . ARG A 1 272 ? -9.077 -2.352 23.847 1.00 96.31 272 ARG A C 1
ATOM 2164 O O . ARG A 1 272 ? -10.223 -2.719 23.615 1.00 96.31 272 ARG A O 1
ATOM 2171 N N . SER A 1 273 ? -8.792 -1.196 24.440 1.00 97.12 273 SER A N 1
ATOM 2172 C CA . SER A 1 273 ? -9.820 -0.248 24.871 1.00 97.12 273 SER A CA 1
ATOM 2173 C C . SER A 1 273 ? -10.669 0.239 23.699 1.00 97.12 273 SER A C 1
ATOM 2175 O O . SER A 1 273 ? -11.893 0.225 23.802 1.00 97.12 273 SER A O 1
ATOM 2177 N N . VAL A 1 274 ? -10.055 0.591 22.564 1.00 97.50 274 VAL A N 1
ATOM 2178 C CA . VAL A 1 274 ? -10.811 0.999 21.372 1.00 97.50 274 VAL A CA 1
ATOM 2179 C C . VAL A 1 274 ? -11.669 -0.148 20.832 1.00 97.50 274 VAL A C 1
ATOM 2181 O O . VAL A 1 274 ? -12.851 0.052 20.566 1.00 97.50 274 VAL A O 1
ATOM 2184 N N . LEU A 1 275 ? -11.112 -1.357 20.699 1.00 98.06 275 LEU A N 1
ATOM 2185 C CA . LEU A 1 275 ? -11.871 -2.513 20.204 1.00 98.06 275 LEU A CA 1
ATOM 2186 C C . LEU A 1 275 ? -13.048 -2.866 21.125 1.00 98.06 275 LEU A C 1
ATOM 2188 O O . LEU A 1 275 ? -14.128 -3.175 20.626 1.00 98.06 275 LEU A O 1
ATOM 2192 N N . ASN A 1 276 ? -12.874 -2.758 22.445 1.00 98.12 276 ASN A N 1
ATOM 2193 C CA . ASN A 1 276 ? -13.951 -2.964 23.414 1.00 98.12 276 ASN A CA 1
ATOM 2194 C C . ASN A 1 276 ? -15.048 -1.900 23.276 1.00 98.12 276 ASN A C 1
ATOM 2196 O O . ASN A 1 276 ? -16.216 -2.257 23.180 1.00 98.12 276 ASN A O 1
ATOM 2200 N N . MET A 1 277 ? -14.691 -0.611 23.183 1.00 98.19 277 MET A N 1
ATOM 2201 C CA . MET A 1 277 ? -15.672 0.469 22.979 1.00 98.19 277 MET A CA 1
ATOM 2202 C C . MET A 1 277 ? -16.501 0.258 21.703 1.00 98.19 277 MET A C 1
ATOM 2204 O O . MET A 1 277 ? -17.714 0.472 21.700 1.00 98.19 277 MET A O 1
ATOM 2208 N N . LEU A 1 278 ? -15.857 -0.185 20.619 1.00 98.12 278 LEU A N 1
ATOM 2209 C CA . LEU A 1 278 ? -16.546 -0.520 19.374 1.00 98.12 278 LEU A CA 1
ATOM 2210 C C . LEU A 1 278 ? -17.441 -1.760 19.533 1.00 98.12 278 LEU A C 1
ATOM 2212 O O . LEU A 1 278 ? -18.568 -1.751 19.050 1.00 98.12 278 LEU A O 1
ATOM 2216 N N . GLY A 1 279 ? -16.978 -2.795 20.238 1.00 98.06 279 GLY A N 1
ATOM 2217 C CA . GLY A 1 279 ? -17.742 -4.024 20.495 1.00 98.06 279 GLY A CA 1
ATOM 2218 C C . GLY A 1 279 ? -18.941 -3.852 21.431 1.00 98.06 279 GLY A C 1
ATOM 2219 O O . GLY A 1 279 ? -19.918 -4.583 21.319 1.00 98.06 279 GLY A O 1
ATOM 2220 N N . GLU A 1 280 ? -18.902 -2.869 22.326 1.00 98.06 280 GLU A N 1
ATOM 2221 C CA . GLU A 1 280 ? -20.012 -2.526 23.225 1.00 98.06 280 GLU A CA 1
ATOM 2222 C C . GLU A 1 280 ? -21.060 -1.615 22.568 1.00 98.06 280 GLU A C 1
ATOM 2224 O O . GLU A 1 280 ? -22.091 -1.306 23.169 1.00 98.06 280 GLU A O 1
ATOM 2229 N N . THR A 1 281 ? -20.813 -1.169 21.333 1.00 98.12 281 THR A N 1
ATOM 2230 C CA . THR A 1 281 ? -21.749 -0.312 20.606 1.00 98.12 281 THR A CA 1
ATOM 2231 C C . THR A 1 281 ? -22.998 -1.102 20.212 1.00 98.12 281 THR A C 1
ATOM 2233 O O . THR A 1 281 ? -22.915 -2.217 19.699 1.00 98.12 281 THR A O 1
ATOM 2236 N N . VAL A 1 282 ? -24.171 -0.506 20.435 1.00 98.12 282 VAL A N 1
ATOM 2237 C CA . VAL A 1 282 ? -25.467 -1.073 20.046 1.00 98.12 282 VAL A CA 1
ATOM 2238 C C . VAL A 1 282 ? -26.122 -0.134 19.043 1.00 98.12 282 VAL A C 1
ATOM 2240 O O . VAL A 1 282 ? -26.504 0.985 19.382 1.00 98.12 282 VAL A O 1
ATOM 2243 N N . PHE A 1 283 ? -26.215 -0.589 17.801 1.00 98.25 283 PHE A N 1
ATOM 2244 C CA . PHE A 1 283 ? -26.870 0.105 16.700 1.00 98.25 283 PHE A CA 1
ATOM 2245 C C . PHE A 1 283 ? -28.390 -0.118 16.737 1.00 98.25 283 PHE A C 1
ATOM 2247 O O . PHE A 1 283 ? -28.875 -0.975 17.477 1.00 98.25 283 PHE A O 1
ATOM 2254 N N . PRO A 1 284 ? -29.175 0.633 15.947 1.00 97.88 284 PRO A N 1
ATOM 2255 C CA . PRO A 1 284 ? -30.570 0.286 15.709 1.00 97.88 284 PRO A CA 1
ATOM 2256 C C . PRO A 1 284 ? -30.700 -1.107 15.078 1.00 97.88 284 PRO A C 1
ATOM 2258 O O . PRO A 1 284 ? -29.847 -1.520 14.292 1.00 97.88 284 PRO A O 1
ATOM 2261 N N . ALA A 1 285 ? -31.782 -1.812 15.412 1.00 97.31 285 ALA A N 1
ATOM 2262 C CA . ALA A 1 285 ? -32.118 -3.083 14.780 1.00 97.31 285 ALA A CA 1
ATOM 2263 C C . ALA A 1 285 ? -32.365 -2.903 13.271 1.00 97.31 285 ALA A C 1
ATOM 2265 O O . ALA A 1 285 ? -32.832 -1.851 12.828 1.00 97.31 285 ALA A O 1
ATOM 2266 N N . ALA A 1 286 ? -32.071 -3.942 12.495 1.00 97.19 286 ALA A N 1
ATOM 2267 C CA . ALA A 1 286 ? -32.252 -3.971 11.047 1.00 97.19 286 ALA A CA 1
ATOM 2268 C C . ALA A 1 286 ? -32.706 -5.367 10.595 1.00 97.19 286 ALA A C 1
ATOM 2270 O O . ALA A 1 286 ? -32.594 -6.338 11.341 1.00 97.19 286 ALA A O 1
ATOM 2271 N N . ASP A 1 287 ? -33.167 -5.488 9.349 1.00 95.25 287 ASP A N 1
ATOM 2272 C CA . ASP A 1 287 ? -33.758 -6.723 8.800 1.00 95.25 287 ASP A CA 1
ATOM 2273 C C . ASP A 1 287 ? -32.756 -7.884 8.590 1.00 95.25 287 ASP A C 1
ATOM 2275 O O . ASP A 1 287 ? -33.070 -8.889 7.952 1.00 95.25 287 ASP A O 1
ATOM 2279 N N . GLY A 1 288 ? -31.528 -7.764 9.096 1.00 96.62 288 GLY A N 1
ATOM 2280 C CA . GLY A 1 288 ? -30.466 -8.743 8.904 1.00 96.62 288 GLY A CA 1
ATOM 2281 C C . GLY A 1 288 ? -29.102 -8.270 9.405 1.00 96.62 288 GLY A C 1
ATOM 2282 O O . GLY A 1 288 ? -28.954 -7.173 9.946 1.00 96.62 288 GLY A O 1
ATOM 2283 N N . GLU A 1 289 ? -28.096 -9.119 9.204 1.00 98.06 289 GLU A N 1
ATOM 2284 C CA . GLU A 1 289 ? -26.707 -8.811 9.548 1.00 98.06 289 GLU A CA 1
ATOM 2285 C C . GLU A 1 289 ? -26.157 -7.678 8.675 1.00 98.06 289 GLU A C 1
ATOM 2287 O O . GLU A 1 289 ? -26.333 -7.669 7.455 1.00 98.06 289 GLU A O 1
ATOM 2292 N N . SER A 1 290 ? -25.460 -6.737 9.309 1.00 98.31 290 SER A N 1
ATOM 2293 C CA . SER A 1 290 ? -24.768 -5.635 8.641 1.00 98.31 290 SER A CA 1
ATOM 2294 C C . SER A 1 290 ? -23.275 -5.638 8.962 1.00 98.31 290 SER A C 1
ATOM 2296 O O . SER A 1 290 ? -22.845 -6.124 10.006 1.00 98.31 290 SER A O 1
ATOM 2298 N N . GLN A 1 291 ? -22.471 -5.064 8.072 1.00 97.50 291 GLN A N 1
ATOM 2299 C CA . GLN A 1 291 ? -21.032 -4.903 8.246 1.00 97.50 291 GLN A CA 1
ATOM 2300 C C . GLN A 1 291 ? -20.649 -3.433 8.168 1.00 97.50 291 GLN A C 1
ATOM 2302 O O . GLN A 1 291 ? -20.971 -2.759 7.193 1.00 97.50 291 GLN A O 1
ATOM 2307 N N . LEU A 1 292 ? -19.908 -2.957 9.165 1.00 97.00 292 LEU A N 1
ATOM 2308 C CA . LEU A 1 292 ? -19.375 -1.600 9.211 1.00 97.00 292 LEU A CA 1
ATOM 2309 C C . LEU A 1 292 ? -17.850 -1.657 9.284 1.00 97.00 292 LEU A C 1
ATOM 2311 O O . LEU A 1 292 ? -17.297 -2.174 10.246 1.00 97.00 292 LEU A O 1
ATOM 2315 N N . THR A 1 293 ? -17.163 -1.116 8.285 1.00 96.88 293 THR A N 1
ATOM 2316 C CA . THR A 1 293 ? -15.707 -0.930 8.302 1.00 96.88 293 THR A CA 1
ATOM 2317 C C . THR A 1 293 ? -15.395 0.539 8.546 1.00 96.88 293 THR A C 1
ATOM 2319 O O . THR A 1 293 ? -15.930 1.399 7.845 1.00 96.88 293 THR A O 1
ATOM 2322 N N . LEU A 1 294 ? -14.544 0.824 9.531 1.00 95.75 294 LEU A N 1
ATOM 2323 C CA . LEU A 1 294 ? -14.165 2.183 9.901 1.00 95.75 294 LEU A CA 1
ATOM 2324 C C . LEU A 1 294 ? -12.676 2.305 10.265 1.00 95.75 294 LEU A C 1
ATOM 2326 O O . LEU A 1 294 ? -12.073 1.343 10.755 1.00 95.75 294 LEU A O 1
ATOM 2330 N N . PRO A 1 295 ? -12.083 3.489 10.061 1.00 95.06 295 PRO A N 1
ATOM 2331 C CA . PRO A 1 295 ? -10.735 3.793 10.509 1.00 95.06 295 PRO A CA 1
ATOM 2332 C C . PRO A 1 295 ? -10.716 4.352 11.941 1.00 95.06 295 PRO A C 1
ATOM 2334 O O . PRO A 1 295 ? -11.614 5.077 12.367 1.00 95.06 295 PRO A O 1
ATOM 2337 N N . VAL A 1 296 ? -9.633 4.070 12.661 1.00 94.25 296 VAL A N 1
ATOM 2338 C CA . VAL A 1 296 ? -9.224 4.743 13.897 1.00 94.25 296 VAL A CA 1
ATOM 2339 C C . VAL A 1 296 ? -7.808 5.249 13.673 1.00 94.25 296 VAL A C 1
ATOM 2341 O O . VAL A 1 296 ? -6.887 4.457 13.471 1.00 94.25 296 VAL A O 1
ATOM 2344 N N . VAL A 1 297 ? -7.634 6.568 13.675 1.00 91.88 297 VAL A N 1
ATOM 2345 C CA . VAL A 1 297 ? -6.360 7.213 13.345 1.00 91.88 297 VAL A CA 1
ATOM 2346 C C . VAL A 1 297 ? -5.846 7.976 14.561 1.00 91.88 297 VAL A C 1
ATOM 2348 O O . VAL A 1 297 ? -6.577 8.745 15.177 1.00 91.88 297 VAL A O 1
ATOM 2351 N N . VAL A 1 298 ? -4.572 7.765 14.879 1.00 88.69 298 VAL A N 1
ATOM 2352 C CA . VAL A 1 298 ? -3.822 8.426 15.946 1.00 88.69 298 VAL A CA 1
ATOM 2353 C C . VAL A 1 298 ? -2.722 9.257 15.298 1.00 88.69 298 VAL A C 1
ATOM 2355 O O . VAL A 1 298 ? -1.641 8.748 14.989 1.00 88.69 298 VAL A O 1
ATOM 2358 N N . VAL A 1 299 ? -3.008 10.538 15.074 1.00 76.88 299 VAL A N 1
ATOM 2359 C CA . VAL A 1 299 ? -2.011 11.528 14.649 1.00 76.88 299 VAL A CA 1
ATOM 2360 C C . VAL A 1 299 ? -1.790 12.479 15.819 1.00 76.88 299 VAL A C 1
ATOM 2362 O O . VAL A 1 299 ? -2.762 12.981 16.382 1.00 76.88 299 VAL A O 1
ATOM 2365 N N . GLY A 1 300 ? -0.527 12.638 16.217 1.00 59.62 300 GLY A N 1
ATOM 2366 C CA . GLY A 1 300 ? -0.107 13.618 17.222 1.00 59.62 300 GLY A CA 1
ATOM 2367 C C . GLY A 1 300 ? 0.212 14.965 16.599 1.00 59.62 300 GLY A C 1
ATOM 2368 O O . GLY A 1 300 ? 0.445 14.997 15.369 1.00 59.62 300 GLY A O 1
#